Protein AF-A0AAN0IL31-F1 (afdb_monomer_lite)

Foldseek 3Di:
DDPPPPPPDVLQALVVLLVLLVVLLVCLQVVNCVVDPVVVSLVSLQSLLVCLQPPDPVSLVVNVVSVVLVSLLSSLVSDDQVNLQDPSLLSSLSSLVSLCVDPVSVVVLLPPPCNLLSLLLSLLYPDLSSVLSSLVVLLVLLADPPSLVVSVVSLVSSCVVNVHPHSCLSLLVLLVVLLVDDDPSSVSSLLSSLSSLLSNQCDDCNVPDLVSNVVSVVVSVVSVNPVSLVSQVVVVDVSSVVSSCSNVVVVVVSVVVVVVVVVVVD

Secondary structure (DSSP, 8-state):
---------GGG-HHHHHHHHHHHHHHHHTT-TTTS-HHHHHHHHHHHHHHHHHS-HHHHHHHHHTTHHHHHHHHHHH--HHHHHSHHHHHHHHHHHHHHTSHHHHHHHHHSTTHHHHHHHGGGSS-HHHHHHHHHHHHHHHHSTTHHHHHHHHHHHHHHHHT-SSTTHHHHHHHHHTTS--SHHHHHHHHHHHHHHHHHHHSTHHHH-HHHHHHHHHHHHHTTHHHHHHHHGGG--HHHHHHHHHHHHHHHHHHHHHHHHHHHH-

Organism: Amphimedon queenslandica (NCBI:txid400682)

Sequence (266 aa):
DHQSGVLADPIHQPQMYVEETLHLLDLIQNMSLVEADIEENLKVANDLKTALRTQPLSFVLQFIDMNGLEYLLDFLRSMNNDVRQSQLHYIILGSIKALMNNSDGRAHVLAHPTGITVIAQSLKTNNNKIKILTLEILGAVCLVPGGHKKVLNSMVHFQQFACERTRFQTVVMDLARSLDEDDSDSAALQVAVLSFLNALINYKAGEESLEFRLHLRYEFLMLGIQPIIARLRFLAIPQLIKHIEIFEFVRIEDEKEFTAQLNIVS

pLDDT: mean 92.04, std 11.55, range [39.69, 98.88]

Structure (mmCIF, N/CA/C/O backbone):
data_AF-A0AAN0IL31-F1
#
_entry.id   AF-A0AAN0IL31-F1
#
loop_
_atom_site.group_PDB
_atom_site.id
_atom_site.type_symbol
_atom_site.label_atom_id
_atom_site.label_alt_id
_atom_site.label_comp_id
_atom_site.label_asym_id
_atom_site.label_entity_id
_atom_site.label_seq_id
_atom_site.pdbx_PDB_ins_code
_atom_site.Cartn_x
_atom_site.Cartn_y
_atom_site.Cartn_z
_atom_site.occupancy
_atom_site.B_iso_or_equiv
_atom_site.auth_seq_id
_atom_site.auth_comp_id
_atom_site.auth_asym_id
_atom_site.auth_atom_id
_atom_site.pdbx_PDB_model_num
ATOM 1 N N . ASP A 1 1 ? 12.149 20.402 -49.913 1.00 39.69 1 ASP A N 1
ATOM 2 C CA . ASP A 1 1 ? 12.378 19.072 -49.322 1.00 39.69 1 ASP A CA 1
ATOM 3 C C . ASP A 1 1 ? 13.646 19.031 -48.497 1.00 39.69 1 ASP A C 1
ATOM 5 O O . ASP A 1 1 ? 14.719 18.862 -49.047 1.00 39.69 1 ASP A O 1
ATOM 9 N N . HIS A 1 2 ? 13.520 19.218 -47.185 1.00 39.69 2 HIS A N 1
ATOM 10 C CA . HIS A 1 2 ? 14.474 18.718 -46.191 1.00 39.69 2 HIS A CA 1
ATOM 11 C C . HIS A 1 2 ? 13.740 18.627 -44.849 1.00 39.69 2 HIS A C 1
ATOM 13 O O . HIS A 1 2 ? 13.876 19.476 -43.976 1.00 39.69 2 HIS A O 1
ATOM 19 N N . GLN A 1 3 ? 12.900 17.597 -44.713 1.00 40.03 3 GLN A N 1
ATOM 20 C CA . GLN A 1 3 ? 12.540 17.064 -43.402 1.00 40.03 3 GLN A CA 1
ATOM 21 C C . GLN A 1 3 ? 13.664 16.113 -42.988 1.00 40.03 3 GLN A C 1
ATOM 23 O O . GLN A 1 3 ? 13.638 14.920 -43.270 1.00 40.03 3 GLN A O 1
ATOM 28 N N . SER A 1 4 ? 14.696 16.662 -42.359 1.00 41.12 4 SER A N 1
ATOM 29 C CA . SER A 1 4 ? 15.582 15.889 -41.498 1.00 41.12 4 SER A CA 1
ATOM 30 C C . SER A 1 4 ? 14.762 15.466 -40.281 1.00 41.12 4 SER A C 1
ATOM 32 O O . SER A 1 4 ? 14.496 16.279 -39.396 1.00 41.12 4 SER A O 1
ATOM 34 N N . GLY A 1 5 ? 14.293 14.215 -40.289 1.00 41.47 5 GLY A N 1
ATOM 35 C CA . GLY A 1 5 ? 13.652 13.584 -39.144 1.00 41.47 5 GLY A CA 1
ATOM 36 C C . GLY A 1 5 ? 14.619 13.596 -37.970 1.00 41.47 5 GLY A C 1
ATOM 37 O O . GLY A 1 5 ? 15.611 12.871 -37.966 1.00 41.47 5 GLY A O 1
ATOM 38 N N . VAL A 1 6 ? 14.349 14.459 -36.995 1.00 45.91 6 VAL A N 1
ATOM 39 C CA . VAL A 1 6 ? 14.959 14.364 -35.673 1.00 45.91 6 VAL A CA 1
ATOM 40 C C . VAL A 1 6 ? 14.501 13.017 -35.128 1.00 45.91 6 VAL A C 1
ATOM 42 O O . VAL A 1 6 ? 13.322 12.854 -34.822 1.00 45.91 6 VAL A O 1
ATOM 45 N N . LEU A 1 7 ? 15.399 12.029 -35.098 1.00 48.81 7 LEU A N 1
ATOM 46 C CA . LEU A 1 7 ? 15.180 10.791 -34.356 1.00 48.81 7 LEU A CA 1
ATOM 47 C C . LEU A 1 7 ? 14.816 11.215 -32.933 1.00 48.81 7 LEU A C 1
ATOM 49 O O . LEU A 1 7 ? 15.644 11.800 -32.236 1.00 48.81 7 LEU A O 1
ATOM 53 N N . ALA A 1 8 ? 13.550 11.033 -32.557 1.00 58.19 8 ALA A N 1
ATOM 54 C CA . ALA A 1 8 ? 13.091 11.357 -31.219 1.00 58.19 8 ALA A CA 1
ATOM 55 C C . ALA A 1 8 ? 13.947 10.555 -30.237 1.00 58.19 8 ALA A C 1
ATOM 57 O O . ALA A 1 8 ? 14.047 9.335 -30.385 1.00 58.19 8 ALA A O 1
ATOM 58 N N . ASP A 1 9 ? 14.587 11.254 -29.297 1.00 61.53 9 ASP A N 1
ATOM 59 C CA . ASP A 1 9 ? 15.448 10.664 -28.273 1.00 61.53 9 ASP A CA 1
ATOM 60 C C . ASP A 1 9 ? 14.741 9.435 -27.666 1.00 61.53 9 ASP A C 1
ATOM 62 O O . ASP A 1 9 ? 13.586 9.581 -27.242 1.00 61.53 9 ASP A O 1
ATOM 66 N N . PRO A 1 10 ? 15.374 8.242 -27.665 1.00 60.41 10 PRO A N 1
ATOM 67 C CA . PRO A 1 10 ? 14.740 6.980 -27.281 1.00 60.41 10 PRO A CA 1
ATOM 68 C C . PRO A 1 10 ? 14.017 7.013 -25.925 1.00 60.41 10 PRO A C 1
ATOM 70 O O . PRO A 1 10 ? 13.036 6.299 -25.736 1.00 60.41 10 PRO A O 1
ATOM 73 N N . ILE A 1 11 ? 14.430 7.906 -25.018 1.00 68.38 11 ILE A N 1
ATOM 74 C CA . ILE A 1 11 ? 13.802 8.152 -23.705 1.00 68.38 11 ILE A CA 1
ATOM 75 C C . ILE A 1 11 ? 12.332 8.621 -23.822 1.00 68.38 11 ILE A C 1
ATOM 77 O O . ILE A 1 11 ? 11.547 8.505 -22.882 1.00 68.38 11 ILE A O 1
ATOM 81 N N . HIS A 1 12 ? 11.922 9.143 -24.979 1.00 76.81 12 HIS A N 1
ATOM 82 C CA . HIS A 1 12 ? 10.571 9.658 -25.226 1.00 76.81 12 HIS A CA 1
ATOM 83 C C . HIS A 1 12 ? 9.658 8.651 -25.936 1.00 76.81 12 HIS A C 1
ATOM 85 O O . HIS A 1 12 ? 8.522 8.998 -26.257 1.00 76.81 12 HIS A O 1
ATOM 91 N N . GLN A 1 13 ? 10.130 7.429 -26.206 1.00 87.56 13 GLN A N 1
ATOM 92 C CA . GLN A 1 13 ? 9.382 6.427 -26.962 1.00 87.56 13 GLN A CA 1
ATOM 93 C C . GLN A 1 13 ? 8.813 5.347 -26.024 1.00 87.56 13 GLN A C 1
ATOM 95 O O . GLN A 1 13 ? 9.576 4.536 -25.501 1.00 87.56 13 GLN A O 1
ATOM 100 N N . PRO A 1 14 ? 7.480 5.284 -25.823 1.00 90.19 14 PRO A N 1
ATOM 101 C CA . PRO A 1 14 ? 6.851 4.269 -24.973 1.00 90.19 14 PRO A CA 1
ATOM 102 C C . PRO A 1 14 ? 7.183 2.835 -25.392 1.00 90.19 14 PRO A C 1
ATOM 104 O O . PRO A 1 14 ? 7.356 1.977 -24.531 1.00 90.19 14 PRO A O 1
ATOM 107 N N . GLN A 1 15 ? 7.314 2.597 -26.703 1.00 92.19 15 GLN A N 1
ATOM 108 C CA . GLN A 1 15 ? 7.578 1.279 -27.279 1.00 92.19 15 GLN A CA 1
ATOM 109 C C . GLN A 1 15 ? 8.837 0.626 -26.695 1.00 92.19 15 GLN A C 1
ATOM 111 O O . GLN A 1 15 ? 8.781 -0.538 -26.316 1.00 92.19 15 GLN A O 1
ATOM 116 N N . MET A 1 16 ? 9.932 1.379 -26.538 1.00 90.69 16 MET A N 1
ATOM 117 C CA . MET A 1 16 ? 11.170 0.832 -25.971 1.00 90.69 16 MET A CA 1
ATOM 118 C C . MET A 1 16 ? 10.962 0.310 -24.547 1.00 90.69 16 MET A C 1
ATOM 120 O O . MET A 1 16 ? 11.445 -0.759 -24.190 1.00 90.69 16 MET A O 1
ATOM 124 N N . TYR A 1 17 ? 10.213 1.045 -23.725 1.00 92.44 17 TYR A N 1
ATOM 125 C CA . TYR A 1 17 ? 9.960 0.623 -22.351 1.00 92.44 17 TYR A CA 1
ATOM 126 C C . TYR A 1 17 ? 8.972 -0.541 -22.253 1.00 92.44 17 TYR A C 1
ATOM 128 O O . TYR A 1 17 ? 9.041 -1.322 -21.304 1.00 92.44 17 TYR A O 1
ATOM 136 N N . VAL A 1 18 ? 8.047 -0.659 -23.207 1.00 92.81 18 VAL A N 1
ATOM 137 C CA . VAL A 1 18 ? 7.147 -1.813 -23.315 1.00 92.81 18 VAL A CA 1
ATOM 138 C C . VAL A 1 18 ? 7.942 -3.066 -23.677 1.00 92.81 18 VAL A C 1
ATOM 140 O O . VAL A 1 18 ? 7.804 -4.079 -22.995 1.00 92.81 18 VAL A O 1
ATOM 143 N N . GLU A 1 19 ? 8.805 -2.979 -24.692 1.00 90.62 19 GLU A N 1
ATOM 144 C CA . GLU A 1 19 ? 9.699 -4.068 -25.105 1.00 90.62 19 GLU A CA 1
ATOM 145 C C . GLU A 1 19 ? 10.618 -4.500 -23.955 1.00 90.62 19 GLU A C 1
ATOM 147 O O . GLU A 1 19 ? 10.746 -5.694 -23.693 1.00 90.62 19 GLU A O 1
ATOM 152 N N . GLU A 1 20 ? 11.165 -3.552 -23.188 1.00 86.00 20 GLU A N 1
ATOM 153 C CA . GLU A 1 20 ? 11.978 -3.889 -22.017 1.00 86.00 20 GLU A CA 1
ATOM 154 C C . GLU A 1 20 ? 11.157 -4.533 -20.894 1.00 86.00 20 GLU A C 1
ATOM 156 O O . GLU A 1 20 ? 11.585 -5.504 -20.279 1.00 86.00 20 GLU A O 1
ATOM 161 N N . THR A 1 21 ? 9.954 -4.027 -20.607 1.00 88.88 21 THR A N 1
ATOM 162 C CA . THR A 1 21 ? 9.105 -4.629 -19.563 1.00 88.88 21 THR A CA 1
ATOM 163 C C . THR A 1 21 ? 8.760 -6.077 -19.920 1.00 88.88 21 THR A C 1
ATOM 165 O O . THR A 1 21 ? 8.733 -6.938 -19.039 1.00 88.88 21 THR A O 1
ATOM 168 N N . LEU A 1 22 ? 8.544 -6.352 -21.210 1.00 90.81 22 LEU A N 1
ATOM 169 C CA . LEU A 1 22 ? 8.342 -7.700 -21.727 1.00 90.81 22 LEU A CA 1
ATOM 170 C C . LEU A 1 22 ? 9.607 -8.559 -21.581 1.00 90.81 22 LEU A C 1
ATOM 172 O O . LEU A 1 22 ? 9.525 -9.678 -21.086 1.00 90.81 22 LEU A O 1
ATOM 176 N N . HIS A 1 23 ? 10.780 -8.022 -21.916 1.00 88.94 23 HIS A N 1
ATOM 177 C CA 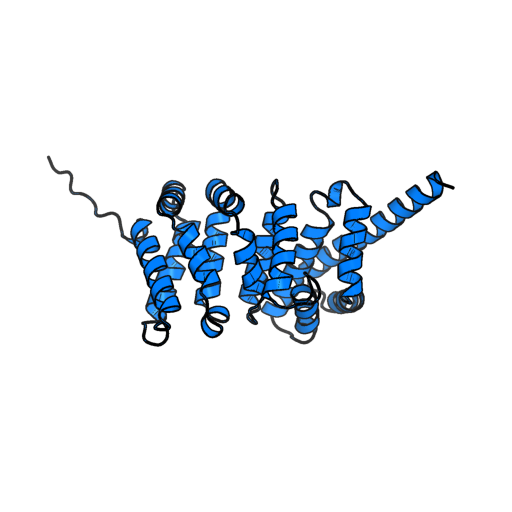. HIS A 1 23 ? 12.054 -8.711 -21.715 1.00 88.94 23 HIS A CA 1
ATOM 178 C C . HIS A 1 23 ? 12.289 -9.076 -20.237 1.00 88.94 23 HIS A C 1
ATOM 180 O O . HIS A 1 23 ? 12.595 -10.224 -19.916 1.00 88.94 23 HIS A O 1
ATOM 186 N N . LEU A 1 24 ? 12.057 -8.145 -19.307 1.00 87.25 24 LEU A N 1
ATOM 187 C CA . LEU A 1 24 ? 12.153 -8.406 -17.868 1.00 87.25 24 LEU A CA 1
ATOM 188 C C . LEU A 1 24 ? 11.169 -9.488 -17.398 1.00 87.25 24 LEU A C 1
ATOM 190 O O . LEU A 1 24 ? 11.509 -10.302 -16.533 1.00 87.25 24 LEU A O 1
ATOM 194 N N . LEU A 1 25 ? 9.954 -9.501 -17.952 1.00 88.50 25 LEU A N 1
ATOM 195 C CA . LEU A 1 25 ? 8.962 -10.540 -17.686 1.00 88.50 25 LEU A CA 1
ATOM 196 C C . LEU A 1 25 ? 9.458 -11.911 -18.166 1.00 88.50 25 LEU A C 1
ATOM 198 O O . LEU A 1 25 ? 9.403 -12.875 -17.396 1.00 88.50 25 LEU A O 1
ATOM 202 N N . ASP A 1 26 ? 10.005 -11.985 -19.379 1.00 87.62 26 ASP A N 1
ATOM 203 C CA . ASP A 1 26 ? 10.569 -13.211 -19.946 1.00 87.62 26 ASP A CA 1
ATOM 204 C C . ASP A 1 26 ? 11.737 -13.735 -19.100 1.00 87.62 26 ASP A C 1
ATOM 206 O O . ASP A 1 26 ? 11.819 -14.937 -18.829 1.00 87.62 26 ASP A O 1
ATOM 210 N N . LEU A 1 27 ? 12.618 -12.853 -18.613 1.00 85.62 27 LEU A N 1
ATOM 211 C CA . LEU A 1 27 ? 13.729 -13.241 -17.738 1.00 85.62 27 LEU A CA 1
ATOM 212 C C . LEU A 1 27 ? 13.246 -13.843 -16.409 1.00 85.62 27 LEU A C 1
ATOM 214 O O . LEU A 1 27 ? 13.843 -14.794 -15.896 1.00 85.62 27 LEU A O 1
ATOM 218 N N . ILE A 1 28 ? 12.162 -13.309 -15.836 1.00 85.94 28 ILE A N 1
ATOM 219 C CA . ILE A 1 28 ? 11.557 -13.861 -14.615 1.00 85.94 28 ILE A CA 1
ATOM 220 C C . ILE A 1 28 ? 10.959 -15.232 -14.882 1.00 85.94 28 ILE A C 1
ATOM 222 O O . ILE A 1 28 ? 11.209 -16.168 -14.122 1.00 85.94 28 ILE A O 1
ATOM 226 N N . GLN A 1 29 ? 10.158 -15.347 -15.940 1.00 84.94 29 GLN A N 1
ATOM 227 C CA . GLN A 1 29 ? 9.428 -16.573 -16.248 1.00 84.94 29 GLN A CA 1
ATOM 228 C C . GLN A 1 29 ? 10.371 -17.725 -16.608 1.00 84.94 29 GLN A C 1
ATOM 230 O O . GLN A 1 29 ? 10.105 -18.870 -16.246 1.00 84.94 29 GLN A O 1
ATOM 235 N N . ASN A 1 30 ? 11.506 -17.415 -17.236 1.00 83.69 30 ASN A N 1
ATOM 236 C CA . ASN A 1 30 ? 12.534 -18.390 -17.591 1.00 83.69 30 ASN A CA 1
ATOM 237 C C . ASN A 1 30 ? 13.601 -18.590 -16.500 1.00 83.69 30 ASN A C 1
ATOM 239 O O . ASN A 1 30 ? 14.566 -19.319 -16.723 1.00 83.69 30 ASN A O 1
ATOM 243 N N . MET A 1 31 ? 13.438 -17.978 -15.317 1.00 71.50 31 MET A N 1
ATOM 244 C CA . MET A 1 31 ? 14.380 -18.057 -14.188 1.00 71.50 31 MET A CA 1
ATOM 245 C C . MET A 1 31 ? 15.821 -17.625 -14.537 1.00 71.50 31 MET A C 1
ATOM 247 O O . MET A 1 31 ? 16.766 -18.009 -13.849 1.00 71.50 31 MET A O 1
ATOM 251 N N . SER A 1 32 ? 15.996 -16.801 -15.573 1.00 72.31 32 SER A N 1
ATOM 252 C CA . SER A 1 32 ? 17.299 -16.378 -16.108 1.00 72.31 32 SER A CA 1
ATOM 253 C C . SER A 1 32 ? 17.764 -15.010 -15.605 1.00 72.31 32 SER A C 1
ATOM 255 O O . SER A 1 32 ? 18.871 -14.583 -15.922 1.00 72.31 32 SER A O 1
ATOM 257 N N . LEU A 1 33 ? 16.978 -14.331 -14.760 1.00 66.31 33 LEU A N 1
ATOM 258 C CA . LEU A 1 33 ? 17.373 -13.051 -14.150 1.00 66.31 33 LEU A CA 1
ATOM 259 C C . LEU A 1 33 ? 18.719 -13.088 -13.404 1.00 66.31 33 LEU A C 1
ATOM 261 O O . LEU A 1 33 ? 19.326 -12.040 -13.212 1.00 66.31 33 LEU A O 1
ATOM 265 N N . VAL A 1 34 ? 19.174 -14.265 -12.963 1.00 57.78 34 VAL A N 1
ATOM 266 C CA . VAL A 1 34 ? 20.453 -14.438 -12.250 1.00 57.78 34 VAL A CA 1
ATOM 267 C C . VAL A 1 34 ? 21.662 -14.303 -13.192 1.00 57.78 34 VAL A C 1
ATOM 269 O O . VAL A 1 34 ? 22.750 -13.971 -12.732 1.00 57.78 34 VAL A O 1
ATOM 272 N N . GLU A 1 35 ? 21.478 -14.519 -14.498 1.00 55.31 35 GLU A N 1
ATOM 273 C CA . GLU A 1 35 ? 22.532 -14.428 -15.525 1.00 55.31 35 GLU A CA 1
ATOM 274 C C . GLU A 1 35 ? 22.528 -13.084 -16.280 1.00 55.31 35 GLU A C 1
ATOM 276 O O . GLU A 1 35 ? 23.450 -12.805 -17.045 1.00 55.31 35 GLU A O 1
ATOM 281 N N . ALA A 1 36 ? 21.503 -12.251 -16.073 1.00 62.59 36 ALA A N 1
ATOM 282 C CA . ALA A 1 36 ? 21.312 -10.985 -16.776 1.00 62.59 36 ALA A CA 1
ATOM 283 C C . ALA A 1 36 ? 22.088 -9.818 -16.133 1.00 62.59 36 ALA A C 1
ATOM 285 O O . ALA A 1 36 ? 22.399 -9.845 -14.941 1.00 62.59 36 ALA A O 1
ATOM 286 N N . ASP A 1 37 ? 22.347 -8.755 -16.902 1.00 74.06 37 ASP A N 1
ATOM 287 C CA . ASP A 1 37 ? 22.934 -7.510 -16.393 1.00 74.06 37 ASP A CA 1
ATOM 288 C C . ASP A 1 37 ? 21.920 -6.773 -15.491 1.00 74.06 37 ASP A C 1
ATOM 290 O O . ASP A 1 37 ? 21.081 -5.982 -15.929 1.00 74.06 37 ASP A O 1
ATOM 294 N N . ILE A 1 38 ? 21.935 -7.114 -14.197 1.00 77.19 38 ILE A N 1
ATOM 295 C CA . ILE A 1 38 ? 21.001 -6.591 -13.190 1.00 77.19 38 ILE A CA 1
ATOM 296 C C . ILE A 1 38 ? 21.068 -5.058 -13.122 1.00 77.19 38 ILE A C 1
ATOM 298 O O . ILE A 1 38 ? 20.044 -4.417 -12.882 1.00 77.19 38 ILE A O 1
ATOM 302 N N . GLU A 1 39 ? 22.243 -4.458 -13.324 1.00 83.50 39 GLU A N 1
ATOM 303 C CA . GLU A 1 39 ? 22.417 -3.007 -13.229 1.00 83.50 39 GLU A CA 1
ATOM 304 C C . GLU A 1 39 ? 21.746 -2.285 -14.402 1.00 83.50 39 GLU A C 1
ATOM 306 O O . GLU A 1 39 ? 21.013 -1.313 -14.187 1.00 83.50 39 GLU A O 1
ATOM 311 N N . GLU A 1 40 ? 21.913 -2.801 -15.622 1.00 84.88 40 GLU A N 1
ATOM 312 C CA . GLU A 1 40 ? 21.239 -2.278 -16.813 1.00 84.88 40 GLU A CA 1
ATOM 313 C C . GLU A 1 40 ? 19.712 -2.398 -16.691 1.00 84.88 40 GLU A C 1
ATOM 315 O O . GLU A 1 40 ? 18.996 -1.402 -16.825 1.00 84.88 40 GLU A O 1
ATOM 320 N N . ASN A 1 41 ? 19.217 -3.572 -16.295 1.00 85.69 41 ASN A N 1
ATOM 321 C CA . ASN A 1 41 ? 17.791 -3.827 -16.075 1.00 85.69 41 ASN A CA 1
ATOM 322 C C . ASN A 1 41 ? 17.177 -2.871 -15.033 1.00 85.69 41 ASN A C 1
ATOM 324 O O . ASN A 1 41 ? 16.084 -2.324 -15.218 1.00 85.69 41 ASN A O 1
ATOM 328 N N . LEU A 1 42 ? 17.886 -2.626 -13.925 1.00 90.06 42 LEU A N 1
ATOM 329 C CA . LEU A 1 42 ? 17.452 -1.677 -12.896 1.00 90.06 42 LEU A CA 1
ATOM 330 C C . LEU A 1 42 ? 17.438 -0.237 -13.408 1.00 90.06 42 LEU A C 1
ATOM 332 O O . LEU A 1 42 ? 16.565 0.545 -13.011 1.00 90.06 42 LEU A O 1
ATOM 336 N N . LYS A 1 43 ? 18.402 0.136 -14.250 1.00 90.31 43 LYS A N 1
ATOM 337 C CA . LYS A 1 43 ? 18.470 1.468 -14.845 1.00 90.31 43 LYS A CA 1
ATOM 338 C C . LYS A 1 43 ? 17.278 1.704 -15.768 1.00 90.31 43 LYS A C 1
ATOM 340 O O . LYS A 1 43 ? 16.537 2.658 -15.539 1.00 90.31 43 LYS A O 1
ATOM 345 N N . VAL A 1 44 ? 17.023 0.807 -16.721 1.00 87.31 44 VAL A N 1
ATOM 346 C CA . VAL A 1 44 ? 15.927 0.991 -17.686 1.00 87.31 44 VAL A CA 1
ATOM 347 C C . VAL A 1 44 ? 14.561 0.979 -16.995 1.00 87.31 44 VAL A C 1
ATOM 349 O O . VAL A 1 44 ? 13.718 1.834 -17.273 1.00 87.31 44 VAL A O 1
ATOM 352 N N . ALA A 1 45 ? 14.351 0.104 -16.005 1.00 92.12 45 ALA A N 1
ATOM 353 C CA . ALA A 1 45 ? 13.120 0.116 -15.214 1.00 92.12 45 ALA A CA 1
ATOM 354 C C . ALA A 1 45 ? 12.933 1.443 -14.442 1.00 92.12 45 ALA A C 1
ATOM 356 O O . ALA A 1 45 ? 11.815 1.953 -14.308 1.00 92.12 45 ALA A O 1
ATOM 357 N N . ASN A 1 46 ? 14.016 2.037 -13.923 1.00 94.38 46 ASN A N 1
ATOM 358 C CA . ASN A 1 46 ? 13.951 3.349 -13.270 1.00 94.38 46 ASN A CA 1
ATOM 359 C C . ASN A 1 46 ? 13.665 4.482 -14.259 1.00 94.38 46 ASN A C 1
ATOM 361 O O . ASN A 1 46 ? 12.955 5.431 -13.899 1.00 94.38 46 ASN A O 1
ATOM 365 N N . ASP A 1 47 ? 14.192 4.382 -15.475 1.00 94.19 47 ASP A N 1
ATOM 366 C CA . ASP A 1 47 ? 13.924 5.330 -16.549 1.00 94.19 47 ASP A CA 1
ATOM 367 C C . ASP A 1 47 ? 12.449 5.264 -16.958 1.00 94.19 47 ASP A C 1
ATOM 369 O O . ASP A 1 47 ? 11.815 6.315 -17.029 1.00 94.19 47 ASP A O 1
ATOM 373 N N . LEU A 1 48 ? 11.848 4.069 -17.065 1.00 95.00 48 LEU A N 1
ATOM 374 C CA . LEU A 1 48 ? 10.401 3.904 -17.274 1.00 95.00 48 LEU A CA 1
ATOM 375 C C . LEU A 1 48 ? 9.588 4.588 -16.167 1.00 95.00 48 LEU A C 1
ATOM 377 O O . LEU A 1 48 ? 8.711 5.409 -16.445 1.00 95.00 48 LEU A O 1
ATOM 381 N N . LYS A 1 49 ? 9.892 4.297 -14.896 1.00 95.50 49 LYS A N 1
ATOM 382 C CA . LYS A 1 49 ? 9.220 4.932 -13.749 1.00 95.50 49 LYS A CA 1
ATOM 383 C C . LYS A 1 49 ? 9.293 6.458 -13.827 1.00 95.50 49 LYS A C 1
ATOM 385 O O . LYS A 1 49 ? 8.337 7.156 -13.480 1.00 95.50 49 LYS A O 1
ATOM 390 N N . THR A 1 50 ? 10.444 6.985 -14.239 1.00 95.31 50 THR A N 1
ATOM 391 C CA . THR A 1 50 ? 10.654 8.424 -14.404 1.00 95.31 50 THR A CA 1
ATOM 392 C C . THR A 1 50 ? 9.846 8.956 -15.579 1.00 95.31 50 THR A C 1
ATOM 394 O O . THR A 1 50 ? 9.115 9.927 -15.396 1.00 95.31 50 THR A O 1
ATOM 397 N N . ALA A 1 51 ? 9.890 8.284 -16.730 1.00 94.50 51 ALA A N 1
ATOM 398 C CA . ALA A 1 51 ? 9.167 8.663 -17.932 1.00 94.50 51 ALA A CA 1
ATOM 399 C C . ALA A 1 51 ? 7.653 8.724 -17.688 1.00 94.50 51 ALA A C 1
ATOM 401 O O . ALA A 1 51 ? 7.044 9.755 -17.953 1.00 94.50 51 ALA A O 1
ATOM 402 N N . LEU A 1 52 ? 7.058 7.706 -17.054 1.00 95.12 52 LEU A N 1
ATOM 403 C CA . LEU A 1 52 ? 5.631 7.701 -16.687 1.00 95.12 52 LEU A CA 1
ATOM 404 C C . LEU A 1 52 ? 5.224 8.870 -15.777 1.00 95.12 52 LEU A C 1
ATOM 406 O O . LEU A 1 52 ? 4.054 9.247 -15.742 1.00 95.12 52 LEU A O 1
ATOM 410 N N . ARG A 1 53 ? 6.172 9.443 -15.028 1.00 94.12 53 ARG A N 1
ATOM 411 C CA . ARG A 1 53 ? 5.938 10.589 -14.143 1.00 94.12 53 ARG A CA 1
ATOM 412 C C . ARG A 1 53 ? 6.153 11.934 -14.836 1.00 94.12 53 ARG A C 1
ATOM 414 O O . ARG A 1 53 ? 5.503 12.902 -14.448 1.00 94.12 53 ARG A O 1
ATOM 421 N N . THR A 1 54 ? 7.106 12.033 -15.761 1.00 93.44 54 THR A N 1
ATOM 422 C CA . THR A 1 54 ? 7.585 13.325 -16.285 1.00 93.44 54 THR A CA 1
ATOM 423 C C . THR A 1 54 ? 7.234 13.584 -17.746 1.00 93.44 54 THR A C 1
ATOM 425 O O . THR A 1 54 ? 7.245 14.742 -18.156 1.00 93.44 54 THR A O 1
ATOM 428 N N . GLN A 1 55 ? 6.948 12.546 -18.532 1.00 93.19 55 GLN A N 1
ATOM 429 C CA . GLN A 1 55 ? 6.577 12.675 -19.942 1.00 93.19 55 GLN A CA 1
ATOM 430 C C . GLN A 1 55 ? 5.120 13.150 -20.099 1.00 93.19 55 GLN A C 1
ATOM 432 O O . GLN A 1 55 ? 4.317 13.012 -19.170 1.00 93.19 55 GLN A O 1
ATOM 437 N N . PRO A 1 56 ? 4.751 13.747 -21.251 1.00 92.38 56 PRO A N 1
ATOM 438 C CA . PRO A 1 56 ? 3.396 14.243 -21.478 1.00 92.38 56 PRO A CA 1
ATOM 439 C C . PRO A 1 56 ? 2.354 13.120 -21.440 1.00 92.38 56 PRO A C 1
ATOM 441 O O . PRO A 1 56 ? 2.658 11.956 -21.686 1.00 92.38 56 PRO A O 1
ATOM 444 N N . LEU A 1 57 ? 1.085 13.485 -21.226 1.00 91.00 57 LEU A N 1
ATOM 445 C CA . LEU A 1 57 ? -0.040 12.538 -21.216 1.00 91.00 57 LEU A CA 1
ATOM 446 C C . LEU A 1 57 ? -0.073 11.635 -22.464 1.00 91.00 57 LEU A C 1
ATOM 448 O O . LEU A 1 57 ? -0.414 10.464 -22.350 1.00 91.00 57 LEU A O 1
ATOM 452 N N . SER A 1 58 ? 0.328 12.139 -23.635 1.00 93.94 58 SER A N 1
ATOM 453 C CA . SER A 1 58 ? 0.405 11.339 -24.865 1.00 93.94 58 SER A CA 1
ATOM 454 C C . SER A 1 58 ? 1.334 10.129 -24.743 1.00 93.94 58 SER A C 1
ATOM 456 O O . SER A 1 58 ? 1.012 9.078 -25.284 1.00 93.94 58 SER A O 1
ATOM 458 N N . PHE A 1 59 ? 2.449 10.250 -24.014 1.00 94.94 59 PHE A N 1
ATOM 459 C CA . PHE A 1 59 ? 3.346 9.129 -23.727 1.00 94.94 59 PHE A CA 1
ATOM 460 C C . PHE A 1 59 ? 2.632 8.073 -22.881 1.00 94.94 59 PHE A C 1
ATOM 462 O O . PHE A 1 59 ? 2.682 6.887 -23.189 1.00 94.94 59 PHE A O 1
ATOM 469 N N . VAL A 1 60 ? 1.938 8.514 -21.828 1.00 94.50 60 VAL A N 1
ATOM 470 C CA . VAL A 1 60 ? 1.221 7.631 -20.900 1.00 94.50 60 VAL A CA 1
ATOM 471 C C . VAL A 1 60 ? 0.112 6.863 -21.616 1.00 94.50 60 VAL A C 1
ATOM 473 O O . VAL A 1 60 ? 0.011 5.653 -21.445 1.00 94.50 60 VAL A O 1
ATOM 476 N N . LEU A 1 61 ? -0.689 7.544 -22.440 1.00 94.50 61 LEU A N 1
ATOM 477 C CA . LEU A 1 61 ? -1.754 6.904 -23.215 1.00 94.50 61 LEU A CA 1
ATOM 478 C C . LEU A 1 61 ? -1.186 5.878 -24.199 1.00 94.50 61 LEU A C 1
ATOM 480 O O . LEU A 1 61 ? -1.640 4.744 -24.212 1.00 94.50 61 LEU A O 1
ATOM 484 N N . GLN A 1 62 ? -0.128 6.231 -24.932 1.00 95.94 62 GLN A N 1
ATOM 485 C CA . GLN A 1 62 ? 0.541 5.297 -25.838 1.00 95.94 62 GLN A CA 1
ATOM 486 C C . GLN A 1 62 ? 1.126 4.079 -25.110 1.00 95.94 62 GLN A C 1
ATOM 488 O O . GLN A 1 62 ? 1.022 2.966 -25.612 1.00 95.94 62 GLN A O 1
ATOM 493 N N . PHE A 1 63 ? 1.718 4.263 -23.925 1.00 96.44 63 PHE A N 1
ATOM 494 C CA . PHE A 1 63 ? 2.210 3.152 -23.108 1.00 96.44 63 PHE A CA 1
ATOM 495 C C . PHE A 1 63 ? 1.077 2.189 -22.719 1.00 96.44 63 PHE A C 1
ATOM 497 O O . PHE A 1 63 ? 1.246 0.974 -22.794 1.00 96.44 63 PHE A O 1
ATOM 504 N N . ILE A 1 64 ? -0.084 2.726 -22.333 1.00 95.62 64 ILE A N 1
ATOM 505 C CA . ILE A 1 64 ? -1.274 1.926 -22.017 1.00 95.62 64 ILE A CA 1
ATOM 506 C C . ILE A 1 64 ? -1.798 1.214 -23.271 1.00 95.62 64 ILE A C 1
ATOM 508 O O . ILE A 1 64 ? -2.040 0.013 -23.218 1.00 95.62 64 ILE A O 1
ATOM 512 N N . ASP A 1 65 ? -1.922 1.919 -24.399 1.00 96.12 65 ASP A N 1
ATOM 513 C CA . ASP A 1 65 ? -2.414 1.362 -25.669 1.00 96.12 65 ASP A CA 1
ATOM 514 C C . ASP A 1 65 ? -1.538 0.201 -26.181 1.00 96.12 65 ASP A C 1
ATOM 516 O O . ASP A 1 65 ? -2.011 -0.675 -26.905 1.00 96.12 65 ASP A O 1
ATOM 520 N N . MET A 1 66 ? -0.263 0.165 -25.781 1.00 96.25 66 MET A N 1
ATOM 521 C CA . MET A 1 66 ? 0.694 -0.907 -26.081 1.00 96.25 66 MET A CA 1
ATOM 522 C C . MET A 1 66 ? 0.710 -2.040 -25.033 1.00 96.25 66 MET A C 1
ATOM 524 O O . MET A 1 66 ? 1.639 -2.845 -25.018 1.00 96.25 66 MET A O 1
ATOM 528 N N . ASN A 1 67 ? -0.306 -2.130 -24.170 1.00 96.06 67 ASN A N 1
ATOM 529 C CA . ASN A 1 67 ? -0.425 -3.099 -23.069 1.00 96.06 67 ASN A CA 1
ATOM 530 C C . ASN A 1 67 ? 0.658 -2.973 -21.980 1.00 96.06 67 ASN A C 1
ATOM 532 O O . ASN A 1 67 ? 0.981 -3.933 -21.276 1.00 96.06 67 ASN A O 1
ATOM 536 N N . GLY A 1 68 ? 1.256 -1.789 -21.820 1.00 96.56 68 GLY A N 1
ATOM 537 C CA . GLY A 1 68 ? 2.325 -1.587 -20.846 1.00 96.56 68 GLY A CA 1
ATOM 538 C C . GLY A 1 68 ? 1.880 -1.836 -19.399 1.00 96.56 68 GLY A C 1
ATOM 539 O O . GLY A 1 68 ? 2.656 -2.346 -18.591 1.00 96.56 68 GLY A O 1
ATOM 540 N N . LEU A 1 69 ? 0.621 -1.532 -19.053 1.00 97.12 69 LEU A N 1
ATOM 541 C CA . LEU A 1 69 ? 0.077 -1.824 -17.722 1.00 97.12 69 LEU A CA 1
ATOM 542 C C . LEU A 1 69 ? -0.020 -3.335 -17.476 1.00 97.12 69 LEU A C 1
ATOM 544 O O . LEU A 1 69 ? 0.327 -3.806 -16.393 1.00 97.12 69 LEU A O 1
ATOM 548 N N . GLU A 1 70 ? -0.489 -4.087 -18.463 1.00 97.62 70 GLU A N 1
ATOM 549 C CA . GLU A 1 70 ? -0.647 -5.535 -18.410 1.00 97.62 70 GLU A CA 1
ATOM 550 C C . GLU A 1 70 ? 0.703 -6.195 -18.129 1.00 97.62 70 GLU A C 1
ATOM 552 O O . GLU A 1 70 ? 0.802 -6.966 -17.175 1.00 97.62 70 GLU A O 1
ATOM 557 N N . TYR A 1 71 ? 1.762 -5.794 -18.841 1.00 97.00 71 TYR A N 1
ATOM 558 C CA . TYR A 1 71 ? 3.110 -6.318 -18.611 1.00 97.00 71 TYR A CA 1
ATOM 559 C C . TYR A 1 71 ? 3.671 -5.957 -17.231 1.00 97.00 71 TYR A C 1
ATOM 561 O O . TYR A 1 71 ? 4.267 -6.812 -16.575 1.00 97.00 71 TYR A O 1
ATOM 569 N N . LEU A 1 72 ? 3.432 -4.738 -16.727 1.00 97.81 72 LEU A N 1
ATOM 570 C CA . LEU A 1 72 ? 3.814 -4.377 -15.353 1.00 97.81 72 LEU A CA 1
ATOM 571 C C . LEU A 1 72 ? 3.094 -5.257 -14.316 1.00 97.81 72 LEU A C 1
ATOM 573 O O . LEU A 1 72 ? 3.695 -5.671 -13.324 1.00 97.81 72 LEU A O 1
ATOM 577 N N . LEU A 1 73 ? 1.810 -5.558 -14.528 1.00 98.31 73 LEU A N 1
ATOM 578 C CA . LEU A 1 73 ? 1.044 -6.428 -13.634 1.00 98.31 73 LEU A CA 1
ATOM 579 C C . LEU A 1 73 ? 1.479 -7.896 -13.748 1.00 98.31 73 LEU A C 1
ATOM 581 O O . LEU A 1 73 ? 1.581 -8.575 -12.727 1.00 98.31 73 LEU A O 1
ATOM 585 N N . ASP A 1 74 ? 1.758 -8.389 -14.953 1.00 97.44 74 ASP A N 1
ATOM 586 C CA . ASP A 1 74 ? 2.252 -9.749 -15.183 1.00 97.44 74 ASP A CA 1
ATOM 587 C C . ASP A 1 74 ? 3.646 -9.962 -14.600 1.00 97.44 74 ASP A C 1
ATOM 589 O O . ASP A 1 74 ? 3.906 -11.018 -14.012 1.00 97.44 74 ASP A O 1
ATOM 593 N N . PHE A 1 75 ? 4.503 -8.939 -14.648 1.00 96.12 75 PHE A N 1
ATOM 594 C CA . PHE A 1 75 ? 5.773 -8.930 -13.930 1.00 96.12 75 PHE A CA 1
ATOM 595 C C . PHE A 1 75 ? 5.535 -9.171 -12.438 1.00 96.12 75 PHE A C 1
ATOM 597 O O . PHE A 1 75 ? 6.106 -10.100 -11.866 1.00 96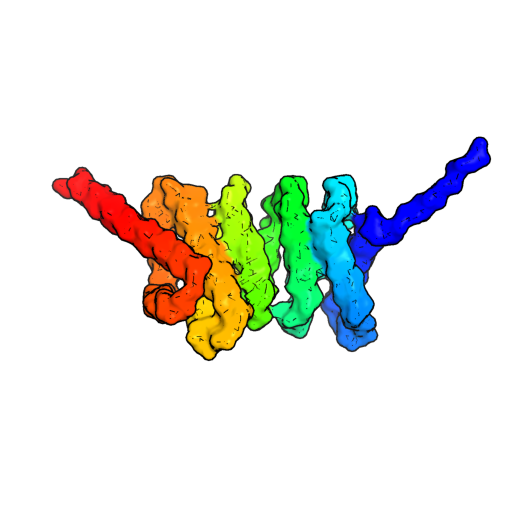.12 75 PHE A O 1
ATOM 604 N N . LEU A 1 76 ? 4.649 -8.387 -11.807 1.00 97.38 76 LEU A N 1
ATOM 605 C CA . LEU A 1 76 ? 4.366 -8.522 -10.375 1.00 97.38 76 LEU A CA 1
ATOM 606 C C . LEU A 1 76 ? 3.802 -9.907 -10.018 1.00 97.38 76 LEU A C 1
ATOM 608 O O . LEU A 1 76 ? 4.161 -10.461 -8.977 1.00 97.38 76 LEU A O 1
ATOM 612 N N . ARG A 1 77 ? 2.956 -10.489 -10.880 1.00 96.38 77 ARG A N 1
ATOM 613 C CA . ARG A 1 77 ? 2.406 -11.847 -10.696 1.00 96.38 77 ARG A CA 1
ATOM 614 C C . ARG A 1 77 ? 3.475 -12.934 -10.794 1.00 96.38 77 ARG A C 1
ATOM 616 O O . ARG A 1 77 ? 3.391 -13.926 -10.073 1.00 96.38 77 ARG A O 1
ATOM 623 N N . SER A 1 78 ? 4.452 -12.754 -11.678 1.00 94.44 78 SER A N 1
ATOM 624 C CA . SER A 1 78 ? 5.438 -13.786 -12.019 1.00 94.44 78 SER A CA 1
ATOM 625 C C . SER A 1 78 ? 6.635 -13.818 -11.062 1.00 94.44 78 SER A C 1
ATOM 627 O O . SER A 1 78 ? 7.442 -14.742 -11.125 1.00 94.44 78 SER A O 1
ATOM 629 N N . MET A 1 79 ? 6.766 -12.839 -10.156 1.00 93.31 79 MET A N 1
ATOM 630 C CA . MET A 1 79 ? 7.929 -12.730 -9.272 1.00 93.31 79 MET A CA 1
ATOM 631 C C . MET A 1 79 ? 8.130 -13.970 -8.390 1.00 93.31 79 MET A C 1
ATOM 633 O O . MET A 1 79 ? 7.290 -14.319 -7.546 1.00 93.31 79 MET A O 1
ATOM 637 N N . ASN A 1 80 ? 9.328 -14.545 -8.487 1.00 91.44 80 ASN A N 1
ATOM 638 C CA . ASN A 1 80 ? 9.843 -15.480 -7.495 1.00 91.44 80 ASN A CA 1
ATOM 639 C C . ASN A 1 80 ? 10.170 -14.759 -6.165 1.00 91.44 80 ASN A C 1
ATOM 641 O O . ASN A 1 80 ? 10.005 -13.542 -6.023 1.00 91.44 80 ASN A O 1
ATOM 645 N N . ASN A 1 81 ? 10.602 -15.516 -5.153 1.00 90.56 81 ASN A N 1
ATOM 646 C CA . ASN A 1 81 ? 10.867 -14.947 -3.831 1.00 90.56 81 ASN A CA 1
ATOM 647 C C . ASN A 1 81 ? 11.992 -13.905 -3.844 1.00 90.56 81 ASN A C 1
ATOM 649 O O . ASN A 1 81 ? 11.838 -12.891 -3.166 1.00 90.56 81 ASN A O 1
ATOM 653 N N . ASP A 1 82 ? 13.055 -14.110 -4.621 1.00 90.00 82 ASP A N 1
ATOM 654 C CA . ASP A 1 82 ? 14.206 -13.202 -4.669 1.00 90.00 82 ASP A CA 1
ATOM 655 C C . ASP A 1 82 ? 13.819 -11.864 -5.302 1.00 90.00 82 ASP A C 1
ATOM 657 O O . ASP A 1 82 ? 14.011 -10.801 -4.705 1.00 90.00 82 ASP A O 1
ATOM 661 N N . VAL A 1 83 ? 13.149 -11.905 -6.459 1.00 92.06 83 VAL A N 1
ATOM 662 C CA . VAL A 1 83 ? 12.652 -10.701 -7.140 1.00 92.06 83 VAL A CA 1
ATOM 663 C C . VAL A 1 83 ? 11.661 -9.951 -6.254 1.00 92.06 83 VAL A C 1
ATOM 665 O O . VAL A 1 83 ? 11.715 -8.724 -6.173 1.00 92.06 83 VAL A O 1
ATOM 668 N N . ARG A 1 84 ? 10.810 -10.658 -5.502 1.00 94.94 84 ARG A N 1
ATOM 669 C CA . ARG A 1 84 ? 9.850 -10.035 -4.575 1.00 94.94 84 ARG A CA 1
ATOM 670 C C . ARG A 1 84 ? 10.522 -9.214 -3.467 1.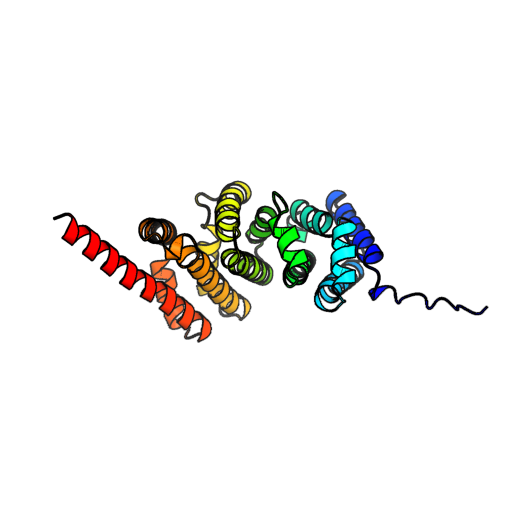00 94.94 84 ARG A C 1
ATOM 672 O O . ARG A 1 84 ? 9.892 -8.288 -2.946 1.00 94.94 84 ARG A O 1
ATOM 679 N N . GLN A 1 85 ? 11.764 -9.530 -3.099 1.00 94.75 85 GLN A N 1
ATOM 680 C CA . GLN A 1 85 ? 12.548 -8.737 -2.141 1.00 94.75 85 GLN A CA 1
ATOM 681 C C . GLN A 1 85 ? 13.419 -7.666 -2.813 1.00 94.75 85 GLN A C 1
ATOM 683 O O . GLN A 1 85 ? 13.994 -6.820 -2.126 1.00 94.75 85 GLN A O 1
ATOM 688 N N . SER A 1 86 ? 13.530 -7.700 -4.141 1.00 93.94 86 SER A N 1
ATOM 689 C CA . SER A 1 86 ? 14.506 -6.923 -4.896 1.00 93.94 86 SER A CA 1
ATOM 690 C C . SER A 1 86 ? 14.080 -5.476 -5.145 1.00 93.94 86 SER A C 1
ATOM 692 O O . SER A 1 86 ? 12.903 -5.108 -5.088 1.00 93.94 86 SER A O 1
ATOM 694 N N . GLN A 1 87 ? 15.061 -4.660 -5.526 1.00 94.81 87 GLN A N 1
ATOM 695 C CA . GLN A 1 87 ? 14.834 -3.287 -5.962 1.00 94.81 87 GLN A CA 1
ATOM 696 C C . GLN A 1 87 ? 13.970 -3.208 -7.231 1.00 94.81 87 GLN A C 1
ATOM 698 O O . GLN A 1 87 ? 13.233 -2.238 -7.407 1.00 94.81 87 GLN A O 1
ATOM 703 N N . LEU A 1 88 ? 14.001 -4.231 -8.089 1.00 94.31 88 LEU A N 1
ATOM 704 C CA . LEU A 1 88 ? 13.208 -4.252 -9.314 1.00 94.31 88 LEU A CA 1
ATOM 705 C C . LEU A 1 88 ? 11.704 -4.274 -9.004 1.00 94.31 88 LEU A C 1
ATOM 707 O O . LEU A 1 88 ? 10.953 -3.496 -9.586 1.00 94.31 88 LEU A O 1
ATOM 711 N N . HIS A 1 89 ? 11.272 -5.045 -7.999 1.00 96.94 89 HIS A N 1
ATOM 712 C CA . HIS A 1 89 ? 9.885 -5.021 -7.520 1.00 96.94 89 HIS A CA 1
ATOM 713 C C . HIS A 1 89 ? 9.463 -3.612 -7.072 1.00 96.94 89 HIS A C 1
ATOM 715 O O . HIS A 1 89 ? 8.408 -3.124 -7.480 1.00 96.94 89 HIS A O 1
ATOM 721 N N . TYR A 1 90 ? 10.304 -2.920 -6.295 1.00 98.19 90 TYR A N 1
ATOM 722 C CA . TYR A 1 90 ? 10.034 -1.540 -5.877 1.00 98.19 90 TYR A CA 1
ATOM 723 C C . TYR A 1 90 ? 9.861 -0.594 -7.075 1.00 98.19 90 TYR A C 1
ATOM 725 O O . TYR A 1 90 ? 8.962 0.247 -7.084 1.00 98.19 90 TYR A O 1
ATOM 733 N N . ILE A 1 91 ? 10.702 -0.736 -8.101 1.00 97.75 91 ILE A N 1
ATOM 734 C CA . ILE A 1 91 ? 10.670 0.116 -9.293 1.00 97.75 91 ILE A CA 1
ATOM 735 C C . ILE A 1 91 ? 9.430 -0.156 -10.148 1.00 97.75 91 ILE A C 1
ATOM 737 O O . ILE A 1 91 ? 8.773 0.798 -10.567 1.00 97.75 91 ILE A O 1
ATOM 741 N N . ILE A 1 92 ? 9.077 -1.422 -10.373 1.00 97.88 92 ILE A N 1
ATOM 742 C CA . ILE A 1 92 ? 7.890 -1.806 -11.151 1.00 97.88 92 ILE A CA 1
ATOM 743 C C . ILE A 1 92 ? 6.616 -1.332 -10.449 1.00 97.88 92 ILE A C 1
ATOM 745 O O . ILE A 1 92 ? 5.781 -0.661 -11.059 1.00 97.88 92 ILE A O 1
ATOM 749 N N . LEU A 1 93 ? 6.503 -1.555 -9.137 1.00 98.44 93 LEU A N 1
ATOM 750 C CA . LEU A 1 93 ? 5.386 -1.027 -8.355 1.00 98.44 93 LEU A CA 1
ATOM 751 C C . LEU A 1 93 ? 5.356 0.514 -8.376 1.00 98.44 93 LEU A C 1
ATOM 753 O O . LEU A 1 93 ? 4.294 1.130 -8.485 1.00 98.44 93 LEU A O 1
ATOM 757 N N . GLY A 1 94 ? 6.528 1.152 -8.331 1.00 98.56 94 GLY A N 1
ATOM 758 C CA . GLY A 1 94 ? 6.673 2.603 -8.450 1.00 98.56 94 GLY A CA 1
ATOM 759 C C . GLY A 1 94 ? 6.256 3.141 -9.818 1.00 98.56 94 GLY A C 1
ATOM 760 O O . GLY A 1 94 ? 5.718 4.244 -9.892 1.00 98.56 94 GLY A O 1
ATOM 761 N N . SER A 1 95 ? 6.455 2.362 -10.881 1.00 98.31 95 SER A N 1
ATOM 762 C CA . SER A 1 95 ? 6.018 2.682 -12.244 1.00 98.31 95 SER A CA 1
ATOM 763 C C . SER A 1 95 ? 4.494 2.679 -12.334 1.00 98.31 95 SER A C 1
ATOM 765 O O . SER A 1 95 ? 3.909 3.629 -12.849 1.00 98.31 95 SER A O 1
ATOM 767 N N . ILE A 1 96 ? 3.834 1.695 -11.713 1.00 98.44 96 ILE A N 1
ATOM 768 C CA . ILE A 1 96 ? 2.369 1.678 -11.587 1.00 98.44 96 ILE A CA 1
ATOM 769 C C . ILE A 1 96 ? 1.880 2.883 -10.769 1.00 98.44 96 ILE A C 1
ATOM 771 O O . ILE A 1 96 ? 0.930 3.552 -11.173 1.00 98.44 96 ILE A O 1
ATOM 775 N N . LYS A 1 97 ? 2.542 3.235 -9.657 1.00 98.25 97 LYS A N 1
ATOM 776 C CA . LYS A 1 97 ? 2.191 4.452 -8.902 1.00 98.25 97 LYS A CA 1
ATOM 777 C C . LYS A 1 97 ? 2.322 5.715 -9.758 1.00 98.25 97 LYS A C 1
ATOM 779 O O . LYS A 1 97 ? 1.439 6.567 -9.715 1.00 98.25 97 LYS A O 1
ATOM 784 N N . ALA A 1 98 ? 3.403 5.841 -10.529 1.00 97.56 98 ALA A N 1
ATOM 785 C CA . ALA A 1 98 ? 3.604 6.963 -11.442 1.00 97.56 98 ALA A CA 1
ATOM 786 C C . ALA A 1 98 ? 2.483 7.039 -12.489 1.00 97.56 98 ALA A C 1
ATOM 788 O O . ALA A 1 98 ? 1.896 8.106 -12.664 1.00 97.56 98 ALA A O 1
ATOM 789 N N . LEU A 1 99 ? 2.116 5.900 -13.085 1.00 96.62 99 LEU A N 1
ATOM 790 C CA . LEU A 1 99 ? 0.993 5.780 -14.015 1.00 96.62 99 LEU A CA 1
ATOM 791 C C . LEU A 1 99 ? -0.329 6.267 -13.387 1.00 96.62 99 LEU A C 1
ATOM 793 O O . LEU A 1 99 ? -1.082 7.017 -14.005 1.00 96.62 99 LEU A O 1
ATOM 797 N N . MET A 1 100 ? -0.599 5.902 -12.130 1.00 96.75 100 MET A N 1
ATOM 798 C CA . MET A 1 100 ? -1.823 6.281 -11.407 1.00 96.75 100 MET A CA 1
ATOM 799 C C . MET A 1 100 ? -1.894 7.757 -10.983 1.00 96.75 100 MET A C 1
ATOM 801 O O . MET A 1 100 ? -2.972 8.241 -10.616 1.00 96.75 100 MET A O 1
ATOM 805 N N . ASN A 1 101 ? -0.784 8.497 -11.042 1.00 92.62 101 ASN A N 1
ATOM 806 C CA . ASN A 1 101 ? -0.812 9.945 -10.816 1.00 92.62 101 ASN A CA 1
ATOM 807 C C . ASN A 1 101 ? -1.524 10.689 -11.959 1.00 92.62 101 ASN A C 1
ATOM 809 O O . ASN A 1 101 ? -1.946 11.831 -11.783 1.00 92.62 101 ASN A O 1
ATOM 813 N N . ASN A 1 102 ? -1.719 10.032 -13.104 1.00 90.44 102 ASN A N 1
ATOM 814 C CA . ASN A 1 102 ? -2.546 10.513 -14.198 1.00 90.44 102 ASN A CA 1
ATOM 815 C C . ASN A 1 102 ? -4.009 10.032 -14.059 1.00 90.44 102 ASN A C 1
ATOM 817 O O . ASN A 1 102 ? -4.260 8.930 -13.570 1.00 90.44 102 ASN A O 1
ATOM 821 N N . SER A 1 103 ? -4.994 10.844 -14.465 1.00 92.12 103 SER A N 1
ATOM 822 C CA . SER A 1 103 ? -6.419 10.469 -14.420 1.00 92.12 103 SER A CA 1
ATOM 823 C C . SER A 1 103 ? -6.739 9.222 -15.234 1.00 92.12 103 SER A C 1
ATOM 825 O O . SER A 1 103 ? -7.427 8.336 -14.728 1.00 92.12 103 SER A O 1
ATOM 827 N N . ASP A 1 104 ? -6.218 9.147 -16.452 1.00 93.38 104 ASP A N 1
ATOM 828 C CA . ASP A 1 104 ? -6.469 8.076 -17.408 1.00 93.38 104 ASP A CA 1
ATOM 829 C C . ASP A 1 104 ? -5.710 6.816 -16.995 1.00 93.38 104 ASP A C 1
ATOM 831 O O . ASP A 1 104 ? -6.306 5.747 -16.882 1.00 93.38 104 ASP A O 1
ATOM 835 N N . GLY A 1 105 ? -4.435 6.954 -16.613 1.00 95.25 105 GLY A N 1
ATOM 836 C CA . GLY A 1 105 ? -3.659 5.846 -16.045 1.00 95.25 105 GLY A CA 1
ATOM 837 C C . GLY A 1 105 ? -4.321 5.242 -14.802 1.00 95.25 105 GLY A C 1
ATOM 838 O O . GLY A 1 105 ? -4.467 4.024 -14.689 1.00 95.25 105 GLY A O 1
ATOM 839 N N . ARG A 1 106 ? -4.832 6.081 -13.892 1.00 96.31 106 ARG A N 1
ATOM 840 C CA . ARG A 1 106 ? -5.613 5.620 -12.735 1.00 96.31 106 ARG A CA 1
ATOM 841 C C . ARG A 1 106 ? -6.911 4.930 -13.144 1.00 96.31 106 ARG A C 1
ATOM 843 O O . ARG A 1 106 ? -7.251 3.909 -12.549 1.00 96.31 106 ARG A O 1
ATOM 850 N N . ALA A 1 107 ? -7.640 5.476 -14.117 1.00 96.12 107 ALA A N 1
ATOM 851 C CA . ALA A 1 107 ? -8.870 4.871 -14.617 1.00 96.12 107 ALA A CA 1
ATOM 852 C C . ALA A 1 107 ? -8.604 3.477 -15.207 1.00 96.12 107 ALA A C 1
ATOM 854 O O . ALA A 1 107 ? -9.321 2.540 -14.862 1.00 96.12 107 ALA A O 1
ATOM 855 N N . HIS A 1 108 ? -7.531 3.311 -15.986 1.00 96.44 108 HIS A N 1
ATOM 856 C CA . HIS A 1 108 ? -7.114 2.018 -16.532 1.00 96.44 108 HIS A CA 1
ATOM 857 C C . HIS A 1 108 ? -6.747 1.005 -15.439 1.00 96.44 108 HIS A C 1
ATOM 859 O O . HIS A 1 108 ? -7.255 -0.116 -15.455 1.00 96.44 108 HIS A O 1
ATOM 865 N N . VAL A 1 109 ? -5.963 1.397 -14.426 1.00 97.75 109 VAL A N 1
ATOM 866 C CA . VAL A 1 109 ? -5.632 0.503 -13.296 1.00 97.75 109 VAL A CA 1
ATOM 867 C C . VAL A 1 109 ? -6.883 0.083 -12.515 1.00 97.75 109 VAL A C 1
ATOM 869 O O . VAL A 1 109 ? -7.011 -1.078 -12.121 1.00 97.75 109 VAL A O 1
ATOM 872 N N . LEU A 1 110 ? -7.829 1.002 -12.297 1.00 97.44 110 LEU A N 1
ATOM 873 C CA . LEU A 1 110 ? -9.092 0.695 -11.620 1.00 97.44 110 LEU A CA 1
ATOM 874 C C . LEU A 1 110 ? -10.013 -0.183 -12.471 1.00 97.44 110 LEU A C 1
ATOM 876 O O . LEU A 1 110 ? -10.731 -1.016 -11.912 1.00 97.44 110 LEU A O 1
ATOM 880 N N . ALA A 1 111 ? -10.013 -0.000 -13.790 1.00 97.06 111 ALA A N 1
ATOM 881 C CA . ALA A 1 111 ? -10.783 -0.808 -14.726 1.00 97.06 111 ALA A CA 1
ATOM 882 C C . ALA A 1 111 ? -10.213 -2.227 -14.863 1.00 97.06 111 ALA A C 1
ATOM 884 O O . ALA A 1 111 ? -10.988 -3.169 -15.032 1.00 97.06 111 ALA A O 1
ATOM 885 N N . HIS A 1 112 ? -8.893 -2.401 -14.711 1.00 97.88 112 HIS A N 1
ATOM 886 C CA . HIS A 1 112 ? -8.250 -3.707 -14.814 1.00 97.88 112 HIS A CA 1
ATOM 887 C C . HIS A 1 112 ? -8.832 -4.700 -13.777 1.00 97.88 112 HIS A C 1
ATOM 889 O O . HIS A 1 112 ? -8.818 -4.409 -12.572 1.00 97.88 112 HIS A O 1
ATOM 895 N N . PRO A 1 113 ? -9.306 -5.898 -14.187 1.00 95.69 113 PRO A N 1
ATOM 896 C CA . PRO A 1 113 ? -10.056 -6.813 -13.317 1.00 95.69 113 PRO A CA 1
ATOM 897 C C . PRO A 1 113 ? -9.331 -7.198 -12.024 1.00 95.69 113 PRO A C 1
ATOM 899 O O . PRO A 1 113 ? -9.941 -7.245 -10.959 1.00 95.69 113 PRO A O 1
ATOM 902 N N . THR A 1 114 ? -8.021 -7.434 -12.113 1.00 96.94 114 THR A N 1
ATOM 903 C CA . THR A 1 114 ? -7.180 -7.872 -10.988 1.00 96.94 114 THR A CA 1
ATOM 904 C C . THR A 1 114 ? -6.090 -6.863 -10.621 1.00 96.94 114 THR A C 1
ATOM 906 O O . THR A 1 114 ? -5.203 -7.198 -9.845 1.00 96.94 114 THR A O 1
ATOM 909 N N . GLY A 1 115 ? -6.130 -5.631 -11.151 1.00 98.12 115 GLY A N 1
ATOM 910 C CA . GLY A 1 115 ? -5.015 -4.677 -11.022 1.00 98.12 115 GLY A CA 1
ATOM 911 C C . GLY A 1 115 ? -4.697 -4.344 -9.562 1.00 98.12 115 GLY A C 1
ATOM 912 O O . GLY A 1 115 ? -3.595 -4.593 -9.081 1.00 98.12 115 GLY A O 1
ATOM 913 N N . ILE A 1 116 ? -5.711 -3.894 -8.816 1.00 98.69 116 ILE A N 1
ATOM 914 C CA . ILE A 1 116 ? -5.588 -3.604 -7.375 1.00 98.69 116 ILE A CA 1
ATOM 915 C C . ILE A 1 116 ? -5.239 -4.861 -6.564 1.00 98.69 116 ILE A C 1
ATOM 917 O O . ILE A 1 116 ? -4.497 -4.783 -5.588 1.00 98.69 116 ILE A O 1
ATOM 921 N N . THR A 1 117 ? -5.727 -6.031 -6.983 1.00 98.69 117 THR A N 1
ATOM 922 C CA . THR A 1 117 ? -5.441 -7.303 -6.309 1.00 98.69 117 THR A CA 1
ATOM 923 C C . THR A 1 117 ? -3.977 -7.701 -6.436 1.00 98.69 117 THR A C 1
ATOM 925 O O . THR A 1 117 ? -3.370 -8.065 -5.435 1.00 98.69 117 THR A O 1
ATOM 928 N N . VAL A 1 118 ? -3.388 -7.579 -7.626 1.00 98.69 118 VAL A N 1
ATOM 929 C CA . VAL A 1 118 ? -1.957 -7.836 -7.849 1.00 98.69 118 VAL A CA 1
ATOM 930 C C . VAL A 1 118 ? -1.095 -6.843 -7.079 1.00 98.69 118 VAL A C 1
ATOM 932 O O . VAL A 1 118 ? -0.138 -7.248 -6.431 1.00 98.69 118 VAL A O 1
ATOM 935 N N . ILE A 1 119 ? -1.471 -5.561 -7.070 1.00 98.88 119 ILE A N 1
ATOM 936 C CA . ILE A 1 119 ? -0.781 -4.542 -6.268 1.00 98.88 119 ILE A CA 1
ATOM 937 C C . ILE A 1 119 ? -0.799 -4.921 -4.780 1.00 98.88 119 ILE A C 1
ATOM 939 O O . ILE A 1 119 ? 0.229 -4.853 -4.117 1.00 98.88 119 ILE A O 1
ATOM 943 N N . ALA A 1 120 ? -1.935 -5.377 -4.244 1.00 98.81 120 ALA A N 1
ATOM 944 C CA . ALA A 1 120 ? -2.024 -5.790 -2.842 1.00 98.81 120 ALA A CA 1
ATOM 945 C C . ALA A 1 120 ? -1.115 -6.989 -2.503 1.00 98.81 120 ALA A C 1
ATOM 947 O O . ALA A 1 120 ? -0.602 -7.069 -1.388 1.00 98.81 120 ALA A O 1
ATOM 948 N N . GLN A 1 121 ? -0.850 -7.893 -3.455 1.00 98.69 121 GLN A N 1
ATOM 949 C CA . GLN A 1 121 ? 0.061 -9.033 -3.262 1.00 98.69 121 GLN A CA 1
ATOM 950 C C . GLN A 1 121 ? 1.504 -8.612 -2.962 1.00 98.69 121 GLN A C 1
ATOM 952 O O . GLN A 1 121 ? 2.226 -9.357 -2.289 1.00 98.69 121 GLN A O 1
ATOM 957 N N . SER A 1 122 ? 1.905 -7.397 -3.348 1.00 98.75 122 SER A N 1
ATOM 958 C CA . SER A 1 122 ? 3.207 -6.820 -3.001 1.00 98.75 122 SER A CA 1
ATOM 959 C C . SER A 1 122 ? 3.439 -6.689 -1.490 1.00 98.75 122 SER A C 1
ATOM 961 O O . SER A 1 122 ? 4.594 -6.699 -1.064 1.00 98.75 122 SER A O 1
ATOM 963 N N . LEU A 1 123 ? 2.386 -6.690 -0.656 1.00 98.75 123 LEU A N 1
ATOM 964 C CA . LEU A 1 123 ? 2.499 -6.720 0.812 1.00 98.75 123 LEU A CA 1
ATOM 965 C C . LEU A 1 123 ? 3.185 -7.991 1.353 1.00 98.75 123 LEU A C 1
ATOM 967 O O . LEU A 1 123 ? 3.678 -7.982 2.477 1.00 98.75 123 LEU A O 1
ATOM 971 N N . LYS A 1 124 ? 3.268 -9.077 0.567 1.00 97.81 124 LYS A N 1
ATOM 972 C CA . LYS A 1 124 ? 3.914 -10.352 0.956 1.00 97.81 124 LYS A CA 1
ATOM 973 C C . LYS A 1 124 ? 5.452 -10.267 1.032 1.00 97.81 124 LYS A C 1
ATOM 975 O O . LYS A 1 124 ? 6.103 -11.233 1.421 1.00 97.81 124 LYS A O 1
ATOM 980 N N . THR A 1 125 ? 6.050 -9.156 0.610 1.00 98.00 125 THR A N 1
ATOM 981 C CA . THR A 1 125 ? 7.493 -8.889 0.742 1.00 98.00 125 THR A CA 1
ATOM 982 C C . THR A 1 125 ? 7.914 -8.701 2.211 1.00 98.00 125 THR A C 1
ATOM 984 O O . THR A 1 125 ? 7.073 -8.464 3.070 1.00 98.00 125 THR A O 1
ATOM 987 N N . ASN A 1 126 ? 9.211 -8.767 2.512 1.00 96.06 126 ASN A N 1
ATOM 988 C CA . ASN A 1 126 ? 9.790 -8.334 3.791 1.00 96.06 126 ASN A CA 1
ATOM 989 C C . ASN A 1 126 ? 10.394 -6.922 3.702 1.00 96.06 126 ASN A C 1
ATOM 991 O O . ASN A 1 126 ? 10.774 -6.353 4.716 1.00 96.06 126 ASN A O 1
ATOM 995 N N . ASN A 1 127 ? 10.472 -6.342 2.503 1.00 97.00 127 ASN A N 1
ATOM 996 C CA . ASN A 1 127 ? 11.036 -5.017 2.286 1.00 97.00 127 ASN A CA 1
ATOM 997 C C . ASN A 1 127 ? 10.030 -3.908 2.659 1.00 97.00 127 ASN A C 1
ATOM 999 O O . ASN A 1 127 ? 9.028 -3.702 1.964 1.00 97.00 127 ASN A O 1
ATOM 1003 N N . ASN A 1 128 ? 10.322 -3.157 3.727 1.00 97.69 128 ASN A N 1
ATOM 1004 C CA . ASN A 1 128 ? 9.449 -2.095 4.239 1.00 97.69 128 ASN A CA 1
ATOM 1005 C C . ASN A 1 128 ? 9.151 -1.007 3.192 1.00 97.69 128 ASN A C 1
ATOM 1007 O O . ASN A 1 128 ? 8.014 -0.548 3.110 1.00 97.69 128 ASN A O 1
ATOM 1011 N N . LYS A 1 129 ? 10.098 -0.660 2.309 1.00 98.12 129 LYS A N 1
ATOM 1012 C CA . LYS A 1 129 ? 9.884 0.358 1.259 1.00 98.12 129 LYS A CA 1
ATOM 1013 C C . LYS A 1 129 ? 8.814 -0.054 0.254 1.00 98.12 129 LYS A C 1
ATOM 1015 O O . LYS A 1 129 ? 8.023 0.779 -0.185 1.00 98.12 129 LYS A O 1
ATOM 1020 N N . ILE A 1 130 ? 8.764 -1.338 -0.096 1.00 98.75 130 ILE A N 1
ATOM 1021 C CA . ILE A 1 130 ? 7.733 -1.881 -0.988 1.00 98.75 130 ILE A CA 1
ATOM 1022 C C . ILE A 1 130 ? 6.380 -1.926 -0.269 1.00 98.75 130 ILE A C 1
ATOM 1024 O O . ILE A 1 130 ? 5.365 -1.561 -0.865 1.00 98.75 130 ILE A O 1
ATOM 1028 N N . LYS A 1 131 ? 6.349 -2.310 1.014 1.00 98.75 131 LYS A N 1
ATOM 1029 C CA . LYS A 1 131 ? 5.114 -2.289 1.818 1.00 98.75 131 LYS A CA 1
ATOM 1030 C C . LYS A 1 131 ? 4.534 -0.884 1.923 1.00 98.75 131 LYS A C 1
ATOM 1032 O O . LYS A 1 131 ? 3.355 -0.705 1.639 1.00 98.75 131 LYS A O 1
ATOM 1037 N N . ILE A 1 132 ? 5.366 0.106 2.250 1.00 98.81 132 ILE A N 1
ATOM 1038 C CA . ILE A 1 132 ? 4.988 1.525 2.294 1.00 98.81 132 ILE A CA 1
ATOM 1039 C C . ILE A 1 132 ? 4.379 1.940 0.958 1.00 98.81 132 ILE A C 1
ATOM 1041 O O . ILE A 1 132 ? 3.247 2.413 0.921 1.00 98.81 132 ILE A O 1
ATOM 1045 N N . LEU A 1 133 ? 5.088 1.688 -0.144 1.00 98.81 133 LEU A N 1
ATOM 1046 C CA . LEU A 1 133 ? 4.627 2.049 -1.480 1.00 98.81 133 LEU A CA 1
ATOM 1047 C C . LEU A 1 133 ? 3.282 1.392 -1.827 1.00 98.81 133 LEU A C 1
ATOM 1049 O O . LEU A 1 133 ? 2.399 2.041 -2.386 1.00 98.81 133 LEU A O 1
ATOM 1053 N N . THR A 1 134 ? 3.108 0.124 -1.453 1.00 98.88 134 THR A N 1
ATOM 1054 C CA . THR A 1 134 ? 1.855 -0.614 -1.650 1.00 98.88 134 THR A CA 1
ATOM 1055 C C . THR A 1 134 ? 0.714 0.017 -0.850 1.00 98.88 134 THR A C 1
ATOM 1057 O O . THR A 1 134 ? -0.352 0.284 -1.402 1.00 98.88 134 THR A O 1
ATOM 1060 N N . LEU A 1 135 ? 0.937 0.306 0.435 1.00 98.88 135 LEU A N 1
ATOM 1061 C CA . LEU A 1 135 ? -0.055 0.914 1.326 1.00 98.88 135 LEU A CA 1
ATOM 1062 C C . LEU A 1 135 ? -0.440 2.330 0.885 1.00 98.88 135 LEU A C 1
ATOM 1064 O O . LEU A 1 135 ? -1.612 2.688 0.957 1.00 98.88 135 LEU A O 1
ATOM 1068 N N . GLU A 1 136 ? 0.507 3.118 0.375 1.00 98.62 136 GLU A N 1
ATOM 1069 C CA . GLU A 1 136 ? 0.230 4.438 -0.199 1.00 98.62 136 GLU A CA 1
ATOM 1070 C C . GLU A 1 136 ? -0.677 4.347 -1.432 1.00 98.62 136 GLU A C 1
ATOM 1072 O O . GLU A 1 136 ? -1.625 5.125 -1.554 1.00 98.62 136 GLU A O 1
ATOM 1077 N N . ILE A 1 137 ? -0.421 3.387 -2.333 1.00 98.75 137 ILE A N 1
ATOM 1078 C CA . ILE A 1 137 ? -1.275 3.155 -3.507 1.00 98.75 137 ILE A CA 1
ATOM 1079 C C . ILE A 1 137 ? -2.675 2.727 -3.056 1.00 98.75 137 ILE A C 1
ATOM 1081 O O . ILE A 1 137 ? -3.663 3.336 -3.463 1.00 98.75 137 ILE A O 1
ATOM 1085 N N . LEU A 1 138 ? -2.777 1.707 -2.198 1.00 98.81 138 LEU A N 1
ATOM 1086 C CA . LEU A 1 138 ? -4.067 1.189 -1.734 1.00 98.81 138 LEU A CA 1
ATOM 1087 C C . LEU A 1 138 ? -4.859 2.247 -0.949 1.00 98.81 138 LEU A C 1
ATOM 1089 O O . LEU A 1 138 ? -6.060 2.398 -1.166 1.00 98.81 138 LEU A O 1
ATOM 1093 N N . GLY A 1 139 ? -4.189 3.025 -0.096 1.00 98.31 139 GLY A N 1
ATOM 1094 C CA . GLY A 1 139 ? -4.789 4.134 0.643 1.00 98.31 139 GLY A CA 1
ATOM 1095 C C . GLY A 1 139 ? -5.338 5.217 -0.282 1.00 98.31 139 GLY A C 1
ATOM 1096 O O . GLY A 1 139 ? -6.482 5.635 -0.117 1.00 98.31 139 GLY A O 1
ATOM 1097 N N . ALA A 1 140 ? -4.585 5.615 -1.312 1.00 97.62 140 ALA A N 1
ATOM 1098 C CA . ALA A 1 140 ? -5.066 6.568 -2.313 1.00 97.62 140 ALA A CA 1
ATOM 1099 C C . ALA A 1 140 ? -6.259 6.019 -3.117 1.00 97.62 140 ALA A C 1
ATOM 1101 O O . ALA A 1 140 ? -7.205 6.752 -3.412 1.00 97.62 140 ALA A O 1
ATOM 1102 N N . VAL A 1 141 ? -6.261 4.720 -3.432 1.00 98.06 141 VAL A N 1
ATOM 1103 C CA . VAL A 1 141 ? -7.380 4.058 -4.121 1.00 98.06 141 VAL A CA 1
ATOM 1104 C C . VAL A 1 141 ? -8.650 4.045 -3.264 1.00 98.06 141 VAL A C 1
ATOM 1106 O O . VAL A 1 141 ? -9.744 4.160 -3.813 1.00 98.06 141 VAL A O 1
ATOM 1109 N N . CYS A 1 142 ? -8.564 3.983 -1.935 1.00 97.56 142 CYS A N 1
ATOM 1110 C CA . CYS A 1 142 ? -9.755 4.096 -1.083 1.00 97.56 142 CYS A CA 1
ATOM 1111 C C . CYS A 1 142 ? -10.519 5.420 -1.284 1.00 97.56 142 CYS A C 1
ATOM 1113 O O . CYS A 1 142 ? -11.738 5.458 -1.120 1.00 97.56 142 CYS A O 1
ATOM 1115 N N . LEU A 1 143 ? -9.833 6.492 -1.687 1.00 95.12 143 LEU A N 1
ATOM 1116 C CA . LEU A 1 143 ? -10.412 7.835 -1.793 1.00 95.12 143 LEU A CA 1
ATOM 1117 C C . LEU A 1 143 ? -11.208 8.052 -3.091 1.00 95.12 143 LEU A C 1
ATOM 1119 O O . LEU A 1 143 ? -12.097 8.907 -3.153 1.00 95.12 143 LEU A O 1
ATOM 1123 N N . VAL A 1 144 ? -10.929 7.273 -4.138 1.00 94.25 144 VAL A N 1
ATOM 1124 C CA . VAL A 1 144 ? -11.529 7.472 -5.466 1.00 94.25 144 VAL A CA 1
ATOM 1125 C C . VAL A 1 144 ? 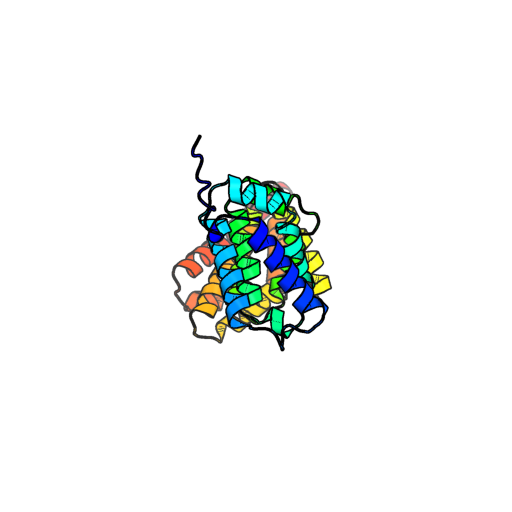-12.834 6.678 -5.647 1.00 94.25 144 VAL A C 1
ATOM 1127 O O . VAL A 1 144 ? -13.053 5.671 -4.965 1.00 94.25 144 VAL A O 1
ATOM 1130 N N . PRO A 1 145 ? -13.747 7.110 -6.542 1.00 92.75 145 PRO A N 1
ATOM 1131 C CA . PRO A 1 145 ? -15.011 6.411 -6.782 1.00 92.75 145 PRO A CA 1
ATOM 1132 C C . PRO A 1 145 ? -14.813 4.926 -7.119 1.00 92.75 145 PRO A C 1
ATOM 1134 O O . PRO A 1 145 ? -14.012 4.575 -7.981 1.00 92.75 145 PRO A O 1
ATOM 1137 N N . GLY A 1 146 ? -15.522 4.042 -6.409 1.00 92.31 146 GLY A N 1
ATOM 1138 C CA . GLY A 1 146 ? -15.438 2.584 -6.580 1.00 92.31 146 GLY A CA 1
ATOM 1139 C C . GLY A 1 146 ? -14.147 1.919 -6.074 1.00 92.31 146 GLY A C 1
ATOM 1140 O O . GLY A 1 146 ? -14.092 0.689 -5.998 1.00 92.31 146 GLY A O 1
ATOM 1141 N N . GLY A 1 147 ? -13.125 2.692 -5.693 1.00 96.25 147 GLY A N 1
ATOM 1142 C CA . GLY A 1 147 ? -11.820 2.166 -5.296 1.00 96.25 147 GLY A CA 1
ATOM 1143 C C . GLY A 1 147 ? -11.814 1.497 -3.919 1.00 96.25 147 GLY A C 1
ATOM 1144 O O . GLY A 1 147 ? -11.276 0.402 -3.781 1.00 96.25 147 GLY A O 1
ATOM 1145 N N . HIS A 1 148 ? -12.504 2.068 -2.928 1.00 97.00 148 HIS A N 1
ATOM 1146 C CA . HIS A 1 148 ? -12.606 1.501 -1.570 1.00 97.00 148 HIS A CA 1
ATOM 1147 C C . HIS A 1 148 ? -13.093 0.042 -1.552 1.00 97.00 148 HIS A C 1
ATOM 1149 O O . HIS A 1 148 ? -12.422 -0.838 -1.012 1.00 97.00 148 HIS A O 1
ATOM 1155 N N . LYS A 1 149 ? -14.189 -0.256 -2.263 1.00 96.38 149 LYS A N 1
ATOM 1156 C CA . LYS A 1 149 ? -14.697 -1.630 -2.415 1.00 96.38 149 LYS A CA 1
ATOM 1157 C C . LYS A 1 149 ? -13.678 -2.551 -3.098 1.00 96.38 149 LYS A C 1
ATOM 1159 O O . LYS A 1 149 ? -13.523 -3.701 -2.692 1.00 96.38 149 LYS A O 1
ATOM 1164 N N . LYS A 1 150 ? -12.962 -2.061 -4.119 1.00 97.88 150 LYS A N 1
ATOM 1165 C CA . LYS A 1 150 ? -11.907 -2.831 -4.805 1.00 97.88 150 LYS A CA 1
ATOM 1166 C C . LYS A 1 150 ? -10.739 -3.158 -3.878 1.00 97.88 150 LYS A C 1
ATOM 1168 O O . LYS A 1 150 ? -10.231 -4.275 -3.950 1.00 97.88 150 LYS A O 1
ATOM 1173 N N . VAL A 1 151 ? -10.340 -2.238 -3.000 1.00 98.69 151 VAL A N 1
ATOM 1174 C CA . VAL A 1 151 ? -9.286 -2.478 -2.002 1.00 98.69 151 VAL A CA 1
ATOM 1175 C C . VAL A 1 151 ? -9.732 -3.539 -1.002 1.00 98.69 151 VAL A C 1
ATOM 1177 O O . VAL A 1 151 ? -9.028 -4.527 -0.830 1.00 98.69 151 VAL A O 1
ATOM 1180 N N . LEU A 1 152 ? -10.926 -3.416 -0.414 1.00 98.38 152 LEU A N 1
ATOM 1181 C CA . LEU A 1 152 ? -11.446 -4.412 0.535 1.00 98.38 152 LEU A CA 1
ATOM 1182 C C . LEU A 1 152 ? -11.531 -5.817 -0.071 1.00 98.38 152 LEU A C 1
ATOM 1184 O O . LEU A 1 152 ? -11.127 -6.785 0.575 1.00 98.38 152 LEU A O 1
ATOM 1188 N N . ASN A 1 153 ? -12.008 -5.927 -1.314 1.00 98.38 153 ASN A N 1
ATOM 1189 C CA . ASN A 1 153 ? -12.035 -7.193 -2.048 1.00 98.38 153 ASN A CA 1
ATOM 1190 C C . ASN A 1 153 ? -10.619 -7.715 -2.328 1.00 98.38 153 ASN A C 1
ATOM 1192 O O . ASN A 1 153 ? -10.351 -8.904 -2.179 1.00 98.38 153 ASN A O 1
ATOM 1196 N N . SER A 1 154 ? -9.692 -6.828 -2.693 1.00 98.75 154 SER A N 1
ATOM 1197 C CA . SER A 1 154 ? -8.292 -7.192 -2.932 1.00 98.75 154 SER A CA 1
ATOM 1198 C C . SER A 1 154 ? -7.610 -7.708 -1.670 1.00 98.75 154 SER A C 1
ATOM 1200 O O . SER A 1 154 ? -6.832 -8.647 -1.765 1.00 98.75 154 SER A O 1
ATOM 1202 N N . MET A 1 155 ? -7.950 -7.180 -0.492 1.00 98.81 155 MET A N 1
ATOM 1203 C CA . MET A 1 155 ? -7.439 -7.700 0.779 1.00 98.81 155 MET A CA 1
ATOM 1204 C C . MET A 1 155 ? -8.013 -9.089 1.106 1.00 98.81 155 MET A C 1
ATOM 1206 O O . MET A 1 155 ? -7.297 -9.934 1.629 1.00 98.81 155 MET A O 1
ATOM 1210 N N . VAL A 1 156 ? -9.262 -9.392 0.724 1.00 98.50 156 VAL A N 1
ATOM 1211 C CA . VAL A 1 156 ? -9.806 -10.766 0.818 1.00 98.50 156 VAL A CA 1
ATOM 1212 C C . VAL A 1 156 ? -9.041 -11.731 -0.097 1.00 98.50 156 VAL A C 1
ATOM 1214 O O . VAL A 1 156 ? -8.734 -12.852 0.300 1.00 98.50 156 VAL A O 1
ATOM 1217 N N . HIS A 1 157 ? -8.679 -11.309 -1.308 1.00 98.50 157 HIS A N 1
ATOM 1218 C CA . HIS A 1 157 ? -7.822 -12.118 -2.181 1.00 98.50 157 HIS A CA 1
ATOM 1219 C C . HIS A 1 157 ? -6.390 -12.231 -1.649 1.00 98.50 157 HIS A C 1
ATOM 1221 O O . HIS A 1 157 ? -5.785 -13.301 -1.734 1.00 98.50 157 HIS A O 1
ATOM 1227 N N . PHE A 1 158 ? -5.858 -11.157 -1.063 1.00 98.69 158 PHE A N 1
ATOM 1228 C CA . PHE A 1 158 ? -4.560 -11.166 -0.400 1.00 98.69 158 PHE A CA 1
ATOM 1229 C C . PHE A 1 158 ? -4.534 -12.176 0.747 1.00 98.69 158 PHE A C 1
ATOM 1231 O O . PHE A 1 158 ? -3.568 -12.922 0.848 1.00 98.69 158 PHE A O 1
ATOM 1238 N N . GLN A 1 159 ? -5.620 -12.291 1.519 1.00 98.56 159 GLN A N 1
ATOM 1239 C CA . GLN A 1 159 ? -5.753 -13.296 2.573 1.00 98.56 159 GLN A CA 1
ATOM 1240 C C . GLN A 1 159 ? -5.435 -14.708 2.063 1.00 98.56 159 GLN A C 1
ATOM 1242 O O . GLN A 1 159 ? -4.631 -15.438 2.646 1.00 98.56 159 GLN A O 1
ATOM 1247 N N . GLN A 1 160 ? -6.065 -15.082 0.945 1.00 98.19 160 GLN A N 1
ATOM 1248 C CA . GLN A 1 160 ? -5.887 -16.386 0.310 1.00 98.19 160 GLN A CA 1
ATOM 1249 C C . GLN A 1 160 ? -4.472 -16.534 -0.252 1.00 98.19 160 GLN A C 1
ATOM 1251 O O . GLN A 1 160 ? -3.815 -17.540 -0.006 1.00 98.19 160 GLN A O 1
ATOM 1256 N N . PHE A 1 161 ? -3.982 -15.512 -0.956 1.00 97.88 161 PHE A N 1
ATOM 1257 C CA . PHE A 1 161 ? -2.645 -15.498 -1.549 1.00 97.88 161 PHE A CA 1
ATOM 1258 C C . PHE A 1 161 ? -1.528 -15.613 -0.502 1.00 97.88 161 PHE A C 1
ATOM 1260 O O . PHE A 1 161 ? -0.551 -16.336 -0.685 1.00 97.88 161 PHE A O 1
ATOM 1267 N N . ALA A 1 162 ? -1.663 -14.898 0.612 1.00 97.38 162 ALA A N 1
ATOM 1268 C CA . ALA A 1 162 ? -0.690 -14.879 1.688 1.00 97.38 162 ALA A CA 1
ATOM 1269 C C . ALA A 1 162 ? -0.861 -16.048 2.669 1.00 97.38 162 ALA A C 1
ATOM 1271 O O . ALA A 1 162 ? -0.011 -16.188 3.554 1.00 97.38 162 ALA A O 1
ATOM 1272 N N . CYS A 1 163 ? -1.887 -16.888 2.495 1.00 97.62 163 CYS A N 1
ATOM 1273 C CA . CYS A 1 163 ? -2.260 -17.971 3.405 1.00 97.62 163 CYS A CA 1
ATOM 1274 C C . CYS A 1 163 ? -2.437 -17.488 4.855 1.00 97.62 163 CYS A C 1
ATOM 1276 O O . CYS A 1 163 ? -2.033 -18.166 5.802 1.00 97.62 163 CYS A O 1
ATOM 1278 N N . GLU A 1 164 ? -3.000 -16.293 5.036 1.00 97.31 164 GLU A N 1
ATOM 1279 C CA . GLU A 1 164 ? -3.260 -15.716 6.355 1.00 97.31 164 GLU A CA 1
ATOM 1280 C C . GLU A 1 164 ? -4.698 -15.992 6.815 1.00 97.31 164 GLU A C 1
ATOM 1282 O O . GLU A 1 164 ? -5.602 -16.268 6.022 1.00 97.31 164 GLU A O 1
ATOM 1287 N N . ARG A 1 165 ? -4.924 -15.968 8.132 1.00 97.00 165 ARG A N 1
ATOM 1288 C CA . ARG A 1 165 ? -6.231 -16.332 8.701 1.00 97.00 165 ARG A CA 1
ATOM 1289 C C . ARG A 1 165 ? -7.280 -15.254 8.475 1.00 97.00 165 ARG A C 1
ATOM 1291 O O . ARG A 1 165 ? -8.458 -15.582 8.375 1.00 97.00 165 ARG A O 1
ATOM 1298 N N . THR A 1 166 ? -6.860 -13.995 8.413 1.00 97.88 166 THR A N 1
ATOM 1299 C CA . THR A 1 166 ? -7.723 -12.835 8.180 1.00 97.88 166 THR A CA 1
ATOM 1300 C C . THR A 1 166 ? -7.013 -11.841 7.265 1.00 97.88 166 THR A C 1
ATOM 1302 O O . THR A 1 166 ? -5.791 -11.726 7.301 1.00 97.88 166 THR A O 1
ATOM 1305 N N . ARG A 1 167 ? -7.789 -11.110 6.460 1.00 97.94 167 ARG A N 1
ATOM 1306 C CA . ARG A 1 167 ? -7.328 -10.227 5.369 1.00 97.94 167 ARG A CA 1
ATOM 1307 C C . ARG A 1 167 ? -6.430 -9.043 5.738 1.00 97.94 167 ARG A C 1
ATOM 1309 O O . ARG A 1 167 ? -5.986 -8.321 4.853 1.00 97.94 167 ARG A O 1
ATOM 1316 N N . PHE A 1 168 ? -6.225 -8.776 7.024 1.00 98.62 168 PHE A N 1
ATOM 1317 C CA . PHE A 1 168 ? -5.400 -7.660 7.499 1.00 98.62 168 PHE A CA 1
ATOM 1318 C C . PHE A 1 168 ? -4.265 -8.121 8.417 1.00 98.62 168 PHE A C 1
ATOM 1320 O O . PHE A 1 168 ? -3.594 -7.290 9.033 1.00 98.62 168 PHE A O 1
ATOM 1327 N N . GLN A 1 169 ? -4.045 -9.434 8.529 1.00 98.50 169 GLN A N 1
ATOM 1328 C CA . GLN A 1 169 ? -3.090 -9.989 9.476 1.00 98.50 169 GLN A CA 1
ATOM 1329 C C . GLN A 1 169 ? -1.663 -9.515 9.167 1.00 98.50 169 GLN A C 1
ATOM 1331 O O . GLN A 1 169 ? -1.006 -9.011 10.073 1.00 98.50 169 GLN A O 1
ATOM 1336 N N . THR A 1 170 ? -1.184 -9.595 7.920 1.00 98.44 170 THR A N 1
ATOM 1337 C CA . THR A 1 170 ? 0.146 -9.080 7.546 1.00 98.44 170 THR A CA 1
ATOM 1338 C C . THR A 1 170 ? 0.306 -7.607 7.916 1.00 98.44 170 THR A C 1
ATOM 1340 O O . THR A 1 170 ? 1.285 -7.266 8.571 1.00 98.44 170 THR A O 1
ATOM 1343 N N . VAL A 1 171 ? -0.673 -6.757 7.590 1.00 98.62 171 VAL A N 1
ATOM 1344 C CA . VAL A 1 171 ? -0.612 -5.305 7.836 1.00 98.62 171 VAL A CA 1
ATOM 1345 C C . VAL A 1 171 ? -0.464 -4.986 9.329 1.00 98.62 171 VAL A C 1
ATOM 1347 O O . VAL A 1 171 ? 0.412 -4.211 9.710 1.00 98.62 171 VAL A O 1
ATOM 1350 N N . VAL A 1 172 ? -1.284 -5.598 10.191 1.00 98.56 172 VAL A N 1
ATOM 1351 C CA . VAL A 1 172 ? -1.227 -5.338 11.643 1.00 98.56 172 VAL A CA 1
ATOM 1352 C C . VAL A 1 172 ? 0.022 -5.956 12.277 1.00 98.56 172 VAL A C 1
ATOM 1354 O O . VAL A 1 172 ? 0.627 -5.352 13.160 1.00 98.56 172 VAL A O 1
ATOM 1357 N N . MET A 1 173 ? 0.451 -7.133 11.817 1.00 97.94 173 MET A N 1
ATOM 1358 C CA . MET A 1 173 ? 1.663 -7.775 12.336 1.00 97.94 173 MET A CA 1
ATOM 1359 C C . MET A 1 173 ? 2.933 -7.033 11.913 1.00 97.94 173 MET A C 1
ATOM 1361 O O . MET A 1 173 ? 3.873 -6.950 12.695 1.00 97.94 173 MET A O 1
ATOM 1365 N N . ASP A 1 174 ? 2.969 -6.469 10.706 1.00 97.94 174 ASP A N 1
ATOM 1366 C CA . ASP A 1 174 ? 4.068 -5.612 10.255 1.00 97.94 174 ASP A CA 1
ATOM 1367 C C . ASP A 1 174 ? 4.155 -4.333 11.088 1.00 97.94 174 ASP A C 1
ATOM 1369 O O . ASP A 1 174 ? 5.241 -3.964 11.530 1.00 97.94 174 ASP A O 1
ATOM 1373 N N . LEU A 1 175 ? 3.009 -3.716 11.395 1.00 98.12 175 LEU A N 1
ATOM 1374 C CA . LEU A 1 175 ? 2.954 -2.585 12.317 1.00 98.12 175 LEU A CA 1
ATOM 1375 C C . LEU A 1 175 ? 3.496 -2.957 13.703 1.00 98.12 175 LEU A C 1
ATOM 1377 O O . LEU A 1 175 ? 4.269 -2.197 14.279 1.00 98.12 175 LEU A O 1
ATOM 1381 N N . ALA A 1 176 ? 3.133 -4.132 14.224 1.00 97.81 176 ALA A N 1
ATOM 1382 C CA . ALA A 1 176 ? 3.643 -4.615 15.504 1.00 97.81 176 ALA A CA 1
ATOM 1383 C C . ALA A 1 176 ? 5.168 -4.797 15.486 1.00 97.81 176 ALA A C 1
ATOM 1385 O O . ALA A 1 176 ? 5.838 -4.318 16.394 1.00 97.81 176 ALA A O 1
ATOM 1386 N N . ARG A 1 177 ? 5.713 -5.458 14.454 1.00 96.56 177 ARG A N 1
ATOM 1387 C CA . ARG A 1 177 ? 7.160 -5.710 14.327 1.00 96.56 177 ARG A CA 1
ATOM 1388 C C . ARG A 1 177 ? 7.962 -4.420 14.181 1.00 96.56 177 ARG A C 1
ATOM 1390 O O . ARG A 1 177 ? 9.012 -4.295 14.794 1.00 96.56 177 ARG A O 1
ATOM 1397 N N . SER A 1 178 ? 7.422 -3.435 13.463 1.00 96.44 178 SER A N 1
ATOM 1398 C CA . SER A 1 178 ? 8.071 -2.128 13.293 1.00 96.44 178 SER A CA 1
ATOM 1399 C C . SER A 1 178 ? 8.267 -1.348 14.602 1.00 96.44 178 SER A C 1
ATOM 1401 O O . SER A 1 178 ? 8.960 -0.342 14.604 1.00 96.44 178 SER A O 1
ATOM 1403 N N . LEU A 1 179 ? 7.639 -1.757 15.715 1.00 95.06 179 LEU A N 1
ATOM 1404 C CA . LEU A 1 179 ? 7.850 -1.135 17.030 1.00 95.06 179 LEU A CA 1
ATOM 1405 C C . LEU A 1 179 ? 9.190 -1.502 17.670 1.00 95.06 179 LEU A C 1
ATOM 1407 O O . LEU A 1 179 ? 9.591 -0.847 18.633 1.00 95.06 179 LEU A O 1
ATOM 1411 N N . ASP A 1 180 ? 9.819 -2.576 17.200 1.00 92.88 180 ASP A N 1
ATOM 1412 C CA . ASP A 1 180 ? 11.070 -3.085 17.754 1.00 92.88 180 ASP A CA 1
ATOM 1413 C C . ASP A 1 180 ? 12.284 -2.651 16.900 1.00 92.88 180 ASP A C 1
ATOM 1415 O O . ASP A 1 180 ? 13.426 -2.954 17.243 1.00 92.88 180 ASP A O 1
ATOM 1419 N N . GLU A 1 181 ? 12.039 -1.901 15.819 1.00 91.62 181 GLU A N 1
ATOM 1420 C CA . GLU A 1 181 ? 13.028 -1.378 14.874 1.00 91.62 181 GLU A CA 1
ATOM 1421 C C . GLU A 1 181 ? 13.064 0.162 14.951 1.00 91.62 181 GLU A C 1
ATOM 1423 O O . GLU A 1 181 ? 12.051 0.831 14.744 1.00 91.62 181 GLU A O 1
ATOM 1428 N N . ASP A 1 182 ? 14.232 0.734 15.265 1.00 88.00 182 ASP A N 1
ATOM 1429 C CA . ASP A 1 182 ? 14.440 2.190 15.364 1.00 88.00 182 ASP A CA 1
ATOM 1430 C C . ASP A 1 182 ? 15.137 2.724 14.103 1.00 88.00 182 ASP A C 1
ATOM 1432 O O . ASP A 1 182 ? 16.311 3.101 14.109 1.00 88.00 182 ASP A O 1
ATOM 1436 N N . ASP A 1 183 ? 14.421 2.676 12.979 1.00 93.19 183 ASP A N 1
ATOM 1437 C CA . ASP A 1 183 ? 14.897 3.158 11.684 1.00 93.19 183 ASP A CA 1
ATOM 1438 C C . ASP A 1 183 ? 13.819 3.948 10.917 1.00 93.19 183 ASP A C 1
ATOM 1440 O O . ASP A 1 183 ? 12.621 3.916 11.221 1.00 93.19 183 ASP A O 1
ATOM 1444 N N . SER A 1 184 ? 14.255 4.696 9.900 1.00 93.31 184 SER A N 1
ATOM 1445 C CA . SER A 1 184 ? 13.375 5.578 9.128 1.00 93.31 184 SER A CA 1
ATOM 1446 C C . SER A 1 184 ? 12.318 4.837 8.310 1.00 93.31 184 SER A C 1
ATOM 1448 O O . SER A 1 184 ? 11.225 5.372 8.119 1.00 93.31 184 SER A O 1
ATOM 1450 N N . ASP A 1 185 ? 12.629 3.641 7.806 1.00 94.88 185 ASP A N 1
ATOM 1451 C CA . ASP A 1 185 ? 11.681 2.848 7.024 1.00 94.88 185 ASP A CA 1
ATOM 1452 C C . ASP A 1 185 ? 10.596 2.277 7.949 1.00 94.88 185 ASP A C 1
ATOM 1454 O O . ASP A 1 185 ? 9.420 2.299 7.592 1.00 94.88 185 ASP A O 1
ATOM 1458 N N . SER A 1 186 ? 10.952 1.858 9.164 1.00 95.81 186 SER A N 1
ATOM 1459 C CA . SER A 1 186 ? 10.004 1.431 10.201 1.00 95.81 186 SER A CA 1
ATOM 1460 C C . SER A 1 186 ? 9.061 2.560 10.621 1.00 95.81 186 SER A C 1
ATOM 1462 O O . SER A 1 186 ? 7.839 2.386 10.609 1.00 95.81 186 SER A O 1
ATOM 1464 N N . ALA A 1 187 ? 9.590 3.761 10.871 1.00 96.12 187 ALA A N 1
ATOM 1465 C CA . ALA A 1 187 ? 8.776 4.949 11.141 1.00 96.12 187 ALA A CA 1
ATOM 1466 C C . ALA A 1 187 ? 7.829 5.296 9.971 1.00 96.12 187 ALA A C 1
ATOM 1468 O O . ALA A 1 187 ? 6.653 5.614 10.175 1.00 96.12 187 ALA A O 1
ATOM 1469 N N . ALA A 1 188 ? 8.315 5.213 8.729 1.00 97.69 188 ALA A N 1
ATOM 1470 C CA . ALA A 1 188 ? 7.503 5.461 7.540 1.00 97.69 188 ALA A CA 1
ATOM 1471 C C . ALA A 1 188 ? 6.414 4.391 7.344 1.00 97.69 188 ALA A C 1
ATOM 1473 O O . ALA A 1 188 ? 5.282 4.724 6.984 1.00 97.69 188 ALA A O 1
ATOM 1474 N N . LEU A 1 189 ? 6.717 3.123 7.638 1.00 98.38 189 LEU A N 1
ATOM 1475 C CA . LEU A 1 189 ? 5.754 2.025 7.597 1.00 98.38 189 LEU A CA 1
ATOM 1476 C C . LEU A 1 189 ? 4.630 2.228 8.614 1.00 98.38 189 LEU A C 1
ATOM 1478 O O . LEU A 1 189 ? 3.463 2.067 8.260 1.00 98.38 189 LEU A O 1
ATOM 1482 N N . GLN A 1 190 ? 4.948 2.647 9.839 1.00 98.25 190 GLN A N 1
ATOM 1483 C CA . GLN A 1 190 ? 3.945 2.947 10.866 1.00 98.25 190 GLN A CA 1
ATOM 1484 C C . GLN A 1 190 ? 2.953 4.017 10.396 1.00 98.25 190 GLN A C 1
ATOM 1486 O O . GLN A 1 190 ? 1.739 3.851 10.534 1.00 98.25 190 GLN A O 1
ATOM 1491 N N . VAL A 1 191 ? 3.464 5.098 9.795 1.00 98.31 191 VAL A N 1
ATOM 1492 C CA . VAL A 1 191 ? 2.637 6.168 9.219 1.00 98.31 191 VAL A CA 1
ATOM 1493 C C . VAL A 1 191 ? 1.784 5.635 8.066 1.00 98.31 191 VAL A C 1
ATOM 1495 O O . VAL A 1 191 ? 0.578 5.884 8.039 1.00 98.31 191 VAL A O 1
ATOM 1498 N N . ALA A 1 192 ? 2.378 4.876 7.141 1.00 98.62 192 ALA A N 1
ATOM 1499 C CA . ALA A 1 192 ? 1.676 4.323 5.984 1.00 98.62 192 ALA A CA 1
ATOM 1500 C C . ALA A 1 192 ? 0.545 3.369 6.394 1.00 98.62 192 ALA A C 1
ATOM 1502 O O . ALA A 1 192 ? -0.564 3.473 5.868 1.00 98.62 192 ALA A O 1
ATOM 1503 N N . VAL A 1 193 ? 0.786 2.488 7.372 1.00 98.75 193 VAL A N 1
ATOM 1504 C CA . VAL A 1 193 ? -0.239 1.580 7.900 1.00 98.75 193 VAL A CA 1
ATOM 1505 C C . VAL A 1 193 ? -1.368 2.372 8.550 1.00 98.75 193 VAL A C 1
ATOM 1507 O O . VAL A 1 193 ? -2.519 2.187 8.171 1.00 98.75 193 VAL A O 1
ATOM 1510 N N . LEU A 1 194 ? -1.083 3.282 9.487 1.00 98.19 194 LEU A N 1
ATOM 1511 C CA . LEU A 1 194 ? -2.145 4.030 10.173 1.00 98.19 194 LEU A CA 1
ATOM 1512 C C . LEU A 1 194 ? -2.945 4.925 9.214 1.00 98.19 194 LEU A C 1
ATOM 1514 O O . LEU A 1 194 ? -4.161 5.060 9.366 1.00 98.19 194 LEU A O 1
ATOM 1518 N N . SER A 1 195 ? -2.292 5.501 8.205 1.00 98.44 195 SER A N 1
ATOM 1519 C CA . SER A 1 195 ? -2.964 6.224 7.123 1.00 98.44 195 SER A CA 1
ATOM 1520 C C . SER A 1 195 ? -3.904 5.306 6.335 1.00 98.44 195 SER A C 1
ATOM 1522 O O . SER A 1 195 ? -5.081 5.626 6.163 1.00 98.44 195 SER A O 1
ATOM 1524 N N . PHE A 1 196 ? -3.432 4.120 5.942 1.00 98.75 196 PHE A N 1
ATOM 1525 C CA . PHE A 1 196 ? -4.231 3.122 5.230 1.00 98.75 196 PHE A CA 1
ATOM 1526 C C . PHE A 1 196 ? -5.430 2.617 6.046 1.00 98.75 196 PHE A C 1
ATOM 1528 O O . PHE A 1 196 ? -6.540 2.536 5.523 1.00 98.75 196 PHE A O 1
ATOM 1535 N N . LEU A 1 197 ? -5.249 2.326 7.337 1.00 98.50 197 LEU A N 1
ATOM 1536 C CA . LEU A 1 197 ? -6.342 1.884 8.207 1.00 98.50 197 LEU A CA 1
ATOM 1537 C C . LEU A 1 197 ? -7.414 2.967 8.364 1.00 98.50 197 LEU A C 1
ATOM 1539 O O . LEU A 1 197 ? -8.603 2.676 8.240 1.00 98.50 197 LEU A O 1
ATOM 1543 N N . ASN A 1 198 ? -7.006 4.224 8.557 1.00 98.25 198 ASN A N 1
ATOM 1544 C CA . ASN A 1 198 ? -7.935 5.354 8.549 1.00 98.25 198 ASN A CA 1
ATOM 1545 C C . ASN A 1 198 ? -8.646 5.490 7.195 1.00 98.25 198 ASN A C 1
ATOM 1547 O O . ASN A 1 198 ? -9.844 5.767 7.164 1.00 98.25 198 ASN A O 1
ATOM 1551 N N . ALA A 1 199 ? -7.944 5.247 6.083 1.00 98.19 199 ALA A N 1
ATOM 1552 C CA . ALA A 1 199 ? -8.536 5.258 4.749 1.00 98.19 199 ALA A CA 1
ATOM 1553 C C . ALA A 1 199 ? -9.629 4.181 4.579 1.00 98.19 199 ALA A C 1
ATOM 1555 O O . ALA A 1 199 ? -10.656 4.425 3.948 1.00 98.19 199 ALA A O 1
ATOM 1556 N N . LEU A 1 200 ? -9.430 2.992 5.157 1.00 98.12 200 LEU A N 1
ATOM 1557 C CA . LEU A 1 200 ? -10.414 1.907 5.128 1.00 98.12 200 LEU A CA 1
ATOM 1558 C C . LEU A 1 200 ? -11.638 2.196 6.000 1.00 98.12 200 LEU A C 1
ATOM 1560 O O . LEU A 1 200 ? -12.757 1.928 5.565 1.00 98.12 200 LEU A O 1
ATOM 1564 N N . ILE A 1 201 ? -11.431 2.718 7.212 1.00 97.56 201 ILE A N 1
ATOM 1565 C CA . ILE A 1 201 ? -12.513 2.938 8.181 1.00 97.56 201 ILE A CA 1
ATOM 1566 C C . ILE A 1 201 ? -13.349 4.155 7.806 1.00 97.56 201 ILE A C 1
ATOM 1568 O O . ILE A 1 201 ? -14.567 4.071 7.854 1.00 97.56 201 ILE A O 1
ATOM 1572 N N . ASN A 1 202 ? -12.718 5.279 7.461 1.00 94.31 202 ASN A N 1
ATOM 1573 C CA . ASN A 1 202 ? -13.392 6.579 7.509 1.00 94.31 202 ASN A CA 1
ATOM 1574 C C . ASN A 1 202 ? -13.993 7.025 6.175 1.00 94.31 202 ASN A C 1
ATOM 1576 O O . ASN A 1 202 ? -14.771 7.970 6.166 1.00 94.31 202 ASN A O 1
ATOM 1580 N N . TYR A 1 203 ? -13.629 6.394 5.057 1.00 91.56 203 TYR A N 1
ATOM 1581 C CA . TYR A 1 203 ? -14.043 6.847 3.727 1.00 91.56 203 TYR A CA 1
ATOM 1582 C C . TYR A 1 203 ? -15.119 5.957 3.109 1.00 91.56 203 TYR A C 1
ATOM 1584 O O . TYR A 1 203 ? -15.228 4.764 3.414 1.00 91.56 203 TYR A O 1
ATOM 1592 N N . LYS A 1 204 ? -15.875 6.531 2.165 1.00 92.19 204 LYS A N 1
ATOM 1593 C CA . LYS A 1 204 ? -16.933 5.845 1.401 1.00 92.19 204 LYS A CA 1
ATOM 1594 C C . LYS A 1 204 ? -17.968 5.205 2.321 1.00 92.19 204 LYS A C 1
ATOM 1596 O O . LYS A 1 204 ? -18.673 5.925 3.007 1.00 92.19 204 LYS A O 1
ATOM 1601 N N . ALA A 1 205 ? -18.047 3.873 2.373 1.00 88.94 205 ALA A N 1
ATOM 1602 C CA . ALA A 1 205 ? -18.992 3.177 3.247 1.00 88.94 205 ALA A CA 1
ATOM 1603 C C . ALA A 1 205 ? -18.836 3.589 4.723 1.00 88.94 205 ALA A C 1
ATOM 1605 O O . ALA A 1 205 ? -19.808 3.584 5.471 1.00 88.94 205 ALA A O 1
ATOM 1606 N N . GLY A 1 206 ? -17.626 3.997 5.118 1.00 90.31 206 GLY A N 1
ATOM 1607 C CA . GLY A 1 206 ? -17.351 4.555 6.433 1.00 90.31 206 GLY A CA 1
ATOM 1608 C C . GLY A 1 206 ? -17.998 5.910 6.711 1.00 90.31 206 GLY A C 1
ATOM 1609 O O . GLY A 1 206 ? -18.337 6.183 7.854 1.00 90.31 206 GLY A O 1
ATOM 1610 N N . GLU A 1 207 ? -18.213 6.748 5.697 1.00 90.69 207 GLU A N 1
ATOM 1611 C CA . GLU A 1 207 ? -18.836 8.071 5.868 1.00 90.69 207 GLU A CA 1
ATOM 1612 C C . GLU A 1 207 ? -20.321 7.946 6.240 1.00 90.69 207 GLU A C 1
ATOM 1614 O O . GLU A 1 207 ? -20.862 8.811 6.922 1.00 90.69 207 GLU A O 1
ATOM 1619 N N . GLU A 1 208 ? -20.966 6.854 5.819 1.00 90.06 208 GLU A N 1
ATOM 1620 C CA . GLU A 1 208 ? -22.423 6.7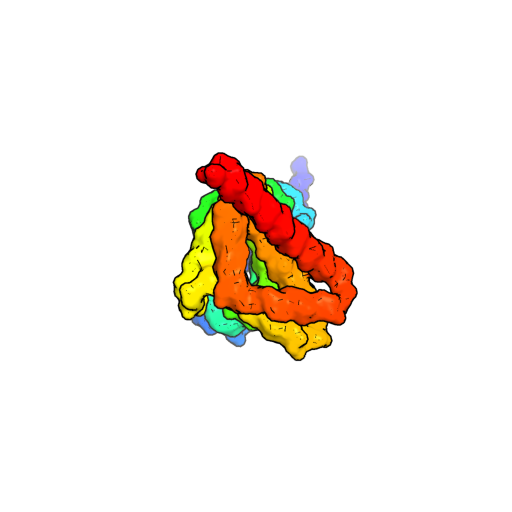00 5.864 1.00 90.06 208 GLU A CA 1
ATOM 1621 C C . GLU A 1 208 ? -22.908 5.637 6.863 1.00 90.06 208 GLU A C 1
ATOM 1623 O O . GLU A 1 208 ? -24.025 5.752 7.361 1.00 90.06 208 GLU A O 1
ATOM 1628 N N . SER A 1 209 ? -22.110 4.601 7.163 1.00 95.94 209 SER A N 1
ATOM 1629 C CA . SER A 1 209 ? -22.544 3.469 7.998 1.00 95.94 209 SER A CA 1
ATOM 1630 C C . SER A 1 209 ? -21.656 3.274 9.221 1.00 95.94 209 SER A C 1
ATOM 1632 O O . SER A 1 209 ? -20.497 2.856 9.128 1.00 95.94 209 SER A O 1
ATOM 1634 N N . LEU A 1 210 ? -22.254 3.491 10.393 1.00 96.25 210 LEU A N 1
ATOM 1635 C CA . LEU A 1 210 ? -21.660 3.136 11.674 1.00 96.25 210 LEU A CA 1
ATOM 1636 C C . LEU A 1 210 ? -21.361 1.635 11.759 1.00 96.25 210 LEU A C 1
ATOM 1638 O O . LEU A 1 210 ? -20.277 1.262 12.206 1.00 96.25 210 LEU A O 1
ATOM 1642 N N . GLU A 1 211 ? -22.267 0.759 11.304 1.00 96.81 211 GLU A N 1
ATOM 1643 C CA . GLU A 1 211 ? -22.034 -0.689 11.383 1.00 96.81 211 GLU A CA 1
ATOM 1644 C C . GLU A 1 211 ? -20.805 -1.105 10.576 1.00 96.81 211 GLU A C 1
ATOM 1646 O O . GLU A 1 211 ? -20.024 -1.947 11.023 1.00 96.81 211 GLU A O 1
ATOM 1651 N N . PHE A 1 212 ? -20.594 -0.482 9.413 1.00 97.31 212 PHE A N 1
ATOM 1652 C CA . PHE A 1 212 ? -19.409 -0.711 8.599 1.00 97.31 212 PHE A CA 1
ATOM 1653 C C . PHE A 1 212 ? -18.122 -0.307 9.337 1.00 97.31 212 PHE A C 1
ATOM 1655 O O . PHE A 1 212 ? -17.168 -1.093 9.386 1.00 97.31 212 PHE A O 1
ATOM 1662 N N . ARG A 1 213 ? -18.098 0.886 9.955 1.00 98.12 213 ARG A N 1
ATOM 1663 C CA . ARG A 1 213 ? -16.941 1.359 10.739 1.00 98.12 213 ARG A CA 1
ATOM 1664 C C . ARG A 1 213 ? -16.659 0.450 11.933 1.00 98.12 213 ARG A C 1
ATOM 1666 O O . ARG A 1 213 ? -15.512 0.047 12.139 1.00 98.12 213 ARG A O 1
ATOM 1673 N N . LEU A 1 214 ? -17.699 0.068 12.679 1.00 97.56 214 LEU A N 1
ATOM 1674 C CA . LEU A 1 214 ? -17.594 -0.842 13.822 1.00 97.56 214 LEU A CA 1
ATOM 1675 C C . LEU A 1 214 ? -17.091 -2.229 13.405 1.00 97.56 214 LEU A C 1
ATOM 1677 O O . LEU A 1 214 ? -16.223 -2.785 14.079 1.00 97.56 214 LEU A O 1
ATOM 1681 N N . HIS A 1 215 ? -17.572 -2.764 12.279 1.00 97.69 215 HIS A N 1
ATOM 1682 C CA . HIS A 1 215 ? -17.131 -4.053 11.748 1.00 97.69 215 HIS A CA 1
ATOM 1683 C C . HIS A 1 215 ? -15.628 -4.064 11.440 1.00 97.69 215 HIS A C 1
ATOM 1685 O O . HIS A 1 215 ? -14.901 -4.915 11.958 1.00 97.69 215 HIS A O 1
ATOM 1691 N N . LEU A 1 216 ? -15.137 -3.087 10.667 1.00 98.00 216 LEU A N 1
ATOM 1692 C CA . LEU A 1 216 ? -13.706 -2.984 10.362 1.00 98.00 216 LEU A CA 1
ATOM 1693 C C . LEU A 1 216 ? -12.864 -2.758 11.618 1.00 98.00 216 LEU A C 1
ATOM 1695 O O . LEU A 1 216 ? -11.812 -3.374 11.786 1.00 98.00 216 LEU A O 1
ATOM 1699 N N . ARG A 1 217 ? -13.325 -1.895 12.529 1.00 98.00 217 ARG A N 1
ATOM 1700 C CA . ARG A 1 217 ? -12.618 -1.647 13.787 1.00 98.00 217 ARG A CA 1
ATOM 1701 C C . ARG A 1 217 ? -12.505 -2.927 14.613 1.00 98.00 217 ARG A C 1
ATOM 1703 O O . ARG A 1 217 ? -11.438 -3.189 15.165 1.00 98.00 217 ARG A O 1
ATOM 1710 N N . TYR A 1 218 ? -13.557 -3.743 14.657 1.00 97.62 218 TYR A N 1
ATOM 1711 C CA . TYR A 1 218 ? -13.532 -5.033 15.339 1.00 97.62 218 TYR A CA 1
ATOM 1712 C C . TYR A 1 218 ? -12.530 -6.008 14.706 1.00 97.62 218 TYR A C 1
ATOM 1714 O O . TYR A 1 218 ? -11.787 -6.655 15.443 1.00 97.62 218 TYR A O 1
ATOM 1722 N N . GLU A 1 219 ? -12.420 -6.065 13.372 1.00 98.12 219 GLU A N 1
ATOM 1723 C CA . GLU A 1 219 ? -11.373 -6.861 12.707 1.00 98.12 219 GLU A CA 1
ATOM 1724 C C . GLU A 1 219 ? -9.964 -6.469 13.186 1.00 98.12 219 GLU A C 1
ATOM 1726 O O . GLU A 1 219 ? -9.156 -7.340 13.518 1.00 98.12 219 GLU A O 1
ATOM 1731 N N . PHE A 1 220 ? -9.669 -5.169 13.294 1.00 98.44 220 PHE A N 1
ATOM 1732 C CA . PHE A 1 220 ? -8.369 -4.704 13.791 1.00 98.44 220 PHE A CA 1
ATOM 1733 C C . PHE A 1 220 ? -8.175 -4.965 15.290 1.00 98.44 220 PHE A C 1
ATOM 1735 O O . PHE A 1 220 ? -7.069 -5.301 15.721 1.00 98.44 220 PHE A O 1
ATOM 1742 N N . LEU A 1 221 ? -9.237 -4.858 16.095 1.00 97.31 221 LEU A N 1
ATOM 1743 C CA . LEU A 1 221 ? -9.196 -5.207 17.518 1.00 97.31 221 LEU A CA 1
ATOM 1744 C C . LEU A 1 221 ? -8.868 -6.689 17.723 1.00 97.31 221 LEU A C 1
ATOM 1746 O O . LEU A 1 221 ? -8.022 -7.006 18.557 1.00 97.31 221 LEU A O 1
ATOM 1750 N N . MET A 1 222 ? -9.460 -7.586 16.928 1.00 98.12 222 MET A N 1
ATOM 1751 C CA . MET A 1 222 ? -9.163 -9.025 16.974 1.00 98.12 222 MET A CA 1
ATOM 1752 C C . MET A 1 222 ? -7.724 -9.356 16.561 1.00 98.12 222 MET A C 1
ATOM 1754 O O . MET A 1 222 ? -7.185 -10.380 16.974 1.00 98.12 222 MET A O 1
ATOM 1758 N N . LEU A 1 223 ? -7.079 -8.477 15.793 1.00 98.25 223 LEU A N 1
ATOM 1759 C CA . LEU A 1 223 ? -5.657 -8.565 15.456 1.00 98.25 223 LEU A CA 1
ATOM 1760 C C . LEU A 1 223 ? -4.732 -7.924 16.507 1.00 98.25 223 LEU A C 1
ATOM 1762 O O . LEU A 1 223 ? -3.516 -7.941 16.331 1.00 98.25 223 LEU A O 1
ATOM 1766 N N . GLY A 1 224 ? -5.277 -7.381 17.601 1.00 97.88 224 GLY A N 1
ATOM 1767 C CA . GLY A 1 224 ? -4.491 -6.818 18.700 1.00 97.88 224 GLY A CA 1
ATOM 1768 C C . GLY A 1 224 ? -3.958 -5.409 18.436 1.00 97.88 224 GLY A C 1
ATOM 1769 O O . GLY A 1 224 ? -2.912 -5.043 18.968 1.00 97.88 224 GLY A O 1
ATOM 1770 N N . ILE A 1 225 ? -4.657 -4.592 17.638 1.00 98.00 225 ILE A N 1
ATOM 1771 C CA . ILE A 1 225 ? -4.170 -3.252 17.271 1.00 98.00 225 ILE A CA 1
ATOM 1772 C C . ILE A 1 225 ? -4.058 -2.271 18.454 1.00 98.00 225 ILE A C 1
ATOM 1774 O O . ILE A 1 225 ? -3.239 -1.356 18.433 1.00 98.00 225 ILE A O 1
ATOM 1778 N N . GLN A 1 226 ? -4.859 -2.437 19.507 1.00 96.62 226 GLN A N 1
ATOM 1779 C CA . GLN A 1 226 ? -4.958 -1.440 20.579 1.00 96.62 226 GLN A CA 1
ATOM 1780 C C . GLN A 1 226 ? -3.665 -1.305 21.418 1.00 96.62 226 GLN A C 1
ATOM 1782 O O . GLN A 1 226 ? -3.196 -0.175 21.582 1.00 96.62 226 GLN A O 1
ATOM 1787 N N . PRO A 1 227 ? -3.024 -2.394 21.894 1.00 97.00 227 PRO A N 1
ATOM 1788 C CA . PRO A 1 227 ? -1.696 -2.309 22.511 1.00 97.00 227 PRO A CA 1
ATOM 1789 C C . PRO A 1 227 ? -0.622 -1.711 21.591 1.00 97.00 227 PRO A C 1
ATOM 1791 O O . PRO A 1 227 ? 0.253 -0.985 22.062 1.00 97.00 227 PRO A O 1
ATOM 1794 N N . ILE A 1 228 ? -0.703 -1.979 20.283 1.00 97.81 228 ILE A N 1
ATOM 1795 C CA . ILE A 1 228 ? 0.229 -1.443 19.282 1.00 97.81 228 ILE A CA 1
ATOM 1796 C C . ILE A 1 228 ? 0.082 0.082 19.205 1.00 97.81 228 ILE A C 1
ATOM 1798 O O . ILE A 1 228 ? 1.068 0.795 19.370 1.00 97.81 228 ILE A O 1
ATOM 1802 N N . ILE A 1 229 ? -1.145 0.598 19.057 1.00 96.50 229 ILE A N 1
ATOM 1803 C CA . ILE A 1 229 ? -1.424 2.046 19.036 1.00 96.50 229 ILE A CA 1
ATOM 1804 C C . ILE A 1 229 ? -0.948 2.727 20.321 1.00 96.50 229 ILE A C 1
ATOM 1806 O O . ILE A 1 229 ? -0.367 3.811 20.262 1.00 96.50 229 ILE A O 1
ATOM 1810 N N . ALA A 1 230 ? -1.145 2.094 21.480 1.00 95.25 230 ALA A N 1
ATOM 1811 C CA . ALA A 1 230 ? -0.658 2.633 22.745 1.00 95.25 230 ALA A CA 1
ATOM 1812 C C . ALA A 1 230 ? 0.872 2.798 22.747 1.00 95.25 230 ALA A C 1
ATOM 1814 O O . ALA A 1 230 ? 1.357 3.834 23.195 1.00 95.25 230 ALA A O 1
ATOM 1815 N N . ARG A 1 231 ? 1.620 1.829 22.196 1.00 95.81 231 ARG A N 1
ATOM 1816 C CA . ARG A 1 231 ? 3.082 1.923 22.040 1.00 95.81 231 ARG A CA 1
ATOM 1817 C C . ARG A 1 231 ? 3.496 2.993 21.026 1.00 95.81 231 ARG A C 1
ATOM 1819 O O . ARG A 1 231 ? 4.388 3.781 21.324 1.00 95.81 231 ARG A O 1
ATOM 1826 N N . LEU A 1 232 ? 2.821 3.072 19.876 1.00 94.94 232 LEU A N 1
ATOM 1827 C CA . LEU A 1 232 ? 3.127 4.042 18.812 1.00 94.94 232 LEU A CA 1
ATOM 1828 C C . LEU A 1 232 ? 3.080 5.500 19.297 1.00 94.94 232 LEU A C 1
ATOM 1830 O O . LEU A 1 232 ? 3.856 6.329 18.829 1.00 94.94 232 LEU A O 1
ATOM 1834 N N . ARG A 1 233 ? 2.216 5.821 20.272 1.00 92.19 233 ARG A N 1
ATOM 1835 C CA . ARG A 1 233 ? 2.140 7.169 20.867 1.00 92.19 233 ARG A CA 1
ATOM 1836 C C . ARG A 1 233 ? 3.455 7.630 21.492 1.00 92.19 233 ARG A C 1
ATOM 1838 O O . ARG A 1 233 ? 3.750 8.821 21.454 1.00 92.19 233 ARG A O 1
ATOM 1845 N N . PHE A 1 234 ? 4.243 6.712 22.049 1.00 92.31 234 PHE A N 1
ATOM 1846 C CA . PHE A 1 234 ? 5.501 7.055 22.714 1.00 92.31 234 PHE A CA 1
ATOM 1847 C C . PHE A 1 234 ? 6.629 7.395 21.737 1.00 92.31 234 PHE A C 1
ATOM 1849 O O . PHE A 1 234 ? 7.608 8.006 22.152 1.00 92.31 234 PHE A O 1
ATOM 1856 N N . LEU A 1 235 ? 6.485 7.063 20.449 1.00 89.88 235 LEU A N 1
ATOM 1857 C CA . LEU A 1 235 ? 7.485 7.380 19.424 1.00 89.88 235 LEU A CA 1
ATOM 1858 C C . LEU A 1 235 ? 7.524 8.875 19.073 1.00 89.88 235 LEU A C 1
ATOM 1860 O O . LEU A 1 235 ? 8.471 9.337 18.447 1.00 89.88 235 LEU A O 1
ATOM 1864 N N . ALA A 1 236 ? 6.494 9.639 19.456 1.00 85.44 236 ALA A N 1
ATOM 1865 C CA . ALA A 1 236 ? 6.400 11.087 19.261 1.00 85.44 236 ALA A CA 1
ATOM 1866 C C . ALA A 1 236 ? 6.580 11.581 17.803 1.00 85.44 236 ALA A C 1
ATOM 1868 O O . ALA A 1 236 ? 6.888 12.750 17.568 1.00 85.44 236 ALA A O 1
ATOM 1869 N N . ILE A 1 237 ? 6.349 10.716 16.807 1.00 90.50 237 ILE A N 1
ATOM 1870 C CA . ILE A 1 237 ? 6.454 11.060 15.382 1.00 90.50 237 ILE A CA 1
ATOM 1871 C C . ILE A 1 237 ? 5.244 11.929 14.981 1.00 90.50 237 ILE A C 1
ATOM 1873 O O . ILE A 1 237 ? 4.110 11.442 15.030 1.00 90.50 237 ILE A O 1
ATOM 1877 N N . PRO A 1 238 ? 5.426 13.185 14.518 1.00 92.44 238 PRO A N 1
ATOM 1878 C CA . PRO A 1 238 ? 4.310 14.120 14.336 1.00 92.44 238 PRO A CA 1
ATOM 1879 C C . PRO A 1 238 ? 3.222 13.649 13.365 1.00 92.44 238 PRO A C 1
ATOM 1881 O O . PRO A 1 238 ? 2.036 13.829 13.628 1.00 92.44 238 PRO A O 1
ATOM 1884 N N . GLN A 1 239 ? 3.601 13.042 12.235 1.00 92.31 239 GLN A N 1
ATOM 1885 C CA . GLN A 1 239 ? 2.615 12.555 11.260 1.00 92.31 239 GLN A CA 1
ATOM 1886 C C . GLN A 1 239 ? 1.876 11.311 11.764 1.00 92.31 239 GLN A C 1
ATOM 1888 O O . GLN A 1 239 ? 0.682 11.161 11.516 1.00 92.31 239 GLN A O 1
ATOM 1893 N N . LEU A 1 240 ? 2.563 10.447 12.515 1.00 94.25 240 LEU A N 1
ATOM 1894 C CA . LEU A 1 240 ? 1.963 9.266 13.126 1.00 94.25 240 LEU A CA 1
ATOM 1895 C C . LEU A 1 240 ? 0.935 9.662 14.190 1.00 94.25 240 LEU A C 1
ATOM 1897 O O . LEU A 1 240 ? -0.168 9.120 14.196 1.00 94.25 240 LEU A O 1
ATOM 1901 N N . ILE A 1 241 ? 1.267 10.647 15.034 1.00 96.00 241 ILE A N 1
ATOM 1902 C CA . ILE A 1 241 ? 0.358 11.177 16.059 1.00 96.00 241 ILE A CA 1
ATOM 1903 C C . ILE A 1 241 ? -0.959 11.630 15.429 1.00 96.00 241 ILE A C 1
ATOM 1905 O O . ILE A 1 241 ? -2.013 11.202 15.888 1.00 96.00 241 ILE A O 1
ATOM 1909 N N . LYS A 1 242 ? -0.920 12.396 14.331 1.00 96.50 242 LYS A N 1
ATOM 1910 C CA . LYS A 1 242 ? -2.144 12.843 13.641 1.00 96.50 242 LYS A CA 1
ATOM 1911 C C . LYS A 1 242 ? -3.034 11.677 13.218 1.00 96.50 242 LYS A C 1
ATOM 1913 O O . LYS A 1 242 ? -4.246 11.722 13.402 1.00 96.50 242 LYS A O 1
ATOM 1918 N N . HIS A 1 243 ? -2.455 10.615 12.657 1.00 97.56 243 HIS A N 1
ATOM 1919 C CA . HIS A 1 243 ? -3.244 9.452 12.256 1.00 97.56 243 HIS A CA 1
ATOM 1920 C C . HIS A 1 243 ? -3.785 8.655 13.453 1.00 97.56 243 HIS A C 1
ATOM 1922 O O . HIS A 1 243 ? -4.881 8.103 13.353 1.00 97.56 243 HIS A O 1
ATOM 1928 N N . ILE A 1 244 ? -3.067 8.615 14.580 1.00 97.44 244 ILE A N 1
ATOM 1929 C CA . ILE A 1 244 ? -3.569 8.032 15.835 1.00 97.44 244 ILE A CA 1
ATOM 1930 C C . ILE A 1 244 ? -4.743 8.855 16.378 1.00 97.44 244 ILE A C 1
ATOM 1932 O O . ILE A 1 244 ? -5.750 8.284 16.792 1.00 97.44 244 ILE A O 1
ATOM 1936 N N . GLU A 1 245 ? -4.633 10.182 16.359 1.00 96.94 245 GLU A N 1
ATOM 1937 C CA . GLU A 1 245 ? -5.694 11.092 16.796 1.00 96.94 245 GLU A CA 1
ATOM 1938 C C . GLU A 1 245 ? -6.956 10.920 15.952 1.00 96.94 245 GLU A C 1
ATOM 1940 O O . GLU A 1 245 ? -8.035 10.776 16.517 1.00 96.94 245 GLU A O 1
ATOM 1945 N N . ILE A 1 246 ? -6.832 10.838 14.621 1.00 96.62 246 ILE A N 1
ATOM 1946 C CA . ILE A 1 246 ? -7.966 10.548 13.727 1.00 96.62 246 ILE A CA 1
ATOM 1947 C C . ILE A 1 246 ? -8.609 9.204 14.091 1.00 96.62 246 ILE A C 1
ATOM 1949 O O . ILE A 1 246 ? -9.829 9.118 14.235 1.00 96.62 246 ILE A O 1
ATOM 1953 N N . PHE A 1 247 ? -7.795 8.160 14.268 1.00 96.00 247 PHE A N 1
ATOM 1954 C CA . PHE A 1 247 ? -8.280 6.808 14.541 1.00 96.00 247 PHE A CA 1
ATOM 1955 C C . PHE A 1 247 ? -9.105 6.723 15.836 1.00 96.00 247 PHE A C 1
ATOM 1957 O O . PHE A 1 247 ? -10.121 6.019 15.878 1.00 96.00 247 PHE A O 1
ATOM 1964 N N . GLU A 1 248 ? -8.674 7.428 16.886 1.00 95.88 248 GLU A N 1
ATOM 1965 C CA . GLU A 1 248 ? -9.353 7.477 18.188 1.00 95.88 248 GLU A CA 1
ATOM 1966 C C . GLU A 1 248 ? -10.515 8.466 18.212 1.00 95.88 248 GLU A C 1
ATOM 1968 O O . GLU A 1 248 ? -11.546 8.168 18.808 1.00 95.88 248 GLU A O 1
ATOM 1973 N N . PHE A 1 249 ? -10.390 9.615 17.545 1.00 96.75 249 PHE A N 1
ATOM 1974 C CA . PHE A 1 249 ? -11.485 10.573 17.435 1.00 96.75 249 PHE A CA 1
ATOM 1975 C C . PHE A 1 249 ? -12.709 9.908 16.803 1.00 96.75 249 PHE A C 1
ATOM 1977 O O . PHE A 1 249 ? -13.786 9.929 17.394 1.00 96.75 249 PHE A O 1
ATOM 1984 N N . VAL A 1 250 ? -12.525 9.220 15.668 1.00 95.56 250 VAL A N 1
ATOM 1985 C CA . VAL A 1 250 ? -13.626 8.492 15.019 1.00 95.56 250 VAL A CA 1
ATOM 1986 C C . VAL A 1 250 ? -14.184 7.408 15.941 1.00 95.56 250 VAL A C 1
ATOM 1988 O O . VAL A 1 250 ? -15.391 7.238 16.003 1.00 95.56 250 VAL A O 1
ATOM 1991 N N . ARG A 1 251 ? -13.344 6.709 16.719 1.00 95.75 251 ARG A N 1
ATOM 1992 C CA . ARG A 1 251 ? -13.818 5.692 17.675 1.00 95.75 251 ARG A CA 1
ATOM 1993 C C . ARG A 1 251 ? -14.759 6.284 18.724 1.00 95.75 251 ARG A C 1
ATOM 1995 O O . ARG A 1 251 ? -15.758 5.660 19.064 1.00 95.75 251 ARG A O 1
ATOM 2002 N N . ILE A 1 252 ? -14.405 7.446 19.268 1.00 96.06 252 ILE A N 1
ATOM 2003 C CA . ILE A 1 252 ? -15.204 8.130 20.289 1.00 96.06 252 ILE A CA 1
ATOM 2004 C C . ILE A 1 252 ? -16.530 8.606 19.687 1.00 96.06 252 ILE A C 1
ATOM 2006 O O . ILE A 1 252 ? -17.570 8.481 20.330 1.00 96.06 252 ILE A O 1
ATOM 2010 N N . GLU A 1 253 ? -16.511 9.124 18.457 1.00 96.31 253 GLU A N 1
ATOM 2011 C CA . GLU A 1 253 ? -17.738 9.501 17.750 1.00 96.31 253 GLU A CA 1
ATOM 2012 C C . GLU A 1 253 ? -18.617 8.278 17.443 1.00 96.31 253 GLU A C 1
ATOM 2014 O O . GLU A 1 253 ? -19.819 8.332 17.693 1.00 96.31 253 GLU A O 1
ATOM 2019 N N . ASP A 1 254 ? -18.025 7.152 17.028 1.00 96.00 254 ASP A N 1
ATOM 2020 C CA . ASP A 1 254 ? -18.732 5.880 16.816 1.00 96.00 254 ASP A CA 1
ATOM 2021 C C . ASP A 1 254 ? -19.451 5.410 18.093 1.00 96.00 254 ASP A C 1
ATOM 2023 O O . ASP A 1 254 ? -20.599 4.973 18.046 1.00 96.00 254 ASP A O 1
ATOM 2027 N N . GLU A 1 255 ? -18.796 5.515 19.253 1.00 94.56 255 GLU A N 1
ATOM 2028 C CA . GLU A 1 255 ? -19.364 5.122 20.549 1.00 94.56 255 GLU A CA 1
ATOM 2029 C C . GLU A 1 255 ? -20.547 6.013 20.958 1.00 94.56 255 GLU A C 1
ATOM 2031 O O . GLU A 1 255 ? -21.564 5.520 21.464 1.00 94.56 255 GLU A O 1
ATOM 2036 N N . LYS A 1 256 ? -20.452 7.323 20.699 1.00 95.06 256 LYS A N 1
ATOM 2037 C CA . LYS A 1 256 ? -21.556 8.267 20.926 1.00 95.06 256 LYS A CA 1
ATOM 2038 C C . LYS A 1 256 ? -22.729 7.986 19.995 1.00 95.06 256 LYS A C 1
ATOM 2040 O O . LYS A 1 256 ? -23.865 7.946 20.465 1.00 95.06 256 LYS A O 1
ATOM 2045 N N . GLU A 1 257 ? -22.461 7.784 18.705 1.00 94.31 257 GLU A N 1
ATOM 2046 C CA . GLU A 1 257 ? -23.482 7.478 17.701 1.00 94.31 257 GLU A CA 1
ATOM 2047 C C . GLU A 1 257 ? -24.208 6.172 18.054 1.00 94.31 257 GLU A C 1
ATOM 2049 O O . GLU A 1 257 ? -25.437 6.141 18.103 1.00 94.31 257 GLU A O 1
ATOM 2054 N N . PHE A 1 258 ? -23.459 5.127 18.418 1.00 93.56 258 PHE A N 1
ATOM 2055 C CA . PHE A 1 258 ? -24.015 3.844 18.846 1.00 93.56 258 PHE A CA 1
ATOM 2056 C C . PHE A 1 258 ? -24.904 3.977 20.089 1.00 93.56 258 PHE A C 1
ATOM 2058 O O . PHE A 1 258 ? -26.028 3.477 20.122 1.00 93.56 258 PHE A O 1
ATOM 2065 N N . THR A 1 259 ? -24.430 4.698 21.109 1.00 93.00 259 THR A N 1
ATOM 2066 C CA . THR A 1 259 ? -25.198 4.927 22.343 1.00 93.00 259 THR A CA 1
ATOM 2067 C C . THR A 1 259 ? -26.484 5.709 22.065 1.00 93.00 259 THR A C 1
ATOM 2069 O O . THR A 1 259 ? -27.537 5.390 22.617 1.00 93.00 259 THR A O 1
ATOM 2072 N N . ALA A 1 260 ? -26.426 6.711 21.184 1.00 91.75 260 ALA A N 1
ATOM 2073 C CA . ALA A 1 260 ? -27.601 7.470 20.773 1.00 91.75 260 ALA A CA 1
ATOM 2074 C C . ALA A 1 260 ? -28.636 6.581 20.062 1.00 91.75 260 ALA A C 1
ATOM 2076 O O . ALA A 1 260 ? -29.824 6.695 20.357 1.00 91.75 260 ALA A O 1
ATOM 2077 N N . GLN A 1 261 ? -28.200 5.663 19.191 1.00 90.06 261 GLN A N 1
ATOM 2078 C CA . GLN A 1 261 ? -29.090 4.707 18.523 1.00 90.06 261 GLN A CA 1
ATOM 2079 C C . GLN A 1 261 ? -29.776 3.758 19.518 1.00 90.06 261 GLN A C 1
ATOM 2081 O O . GLN A 1 261 ? -30.972 3.509 19.386 1.00 90.06 261 GLN A O 1
ATOM 2086 N N . LEU A 1 262 ? -29.071 3.279 20.550 1.00 86.44 262 LEU A N 1
ATOM 2087 C CA . LEU A 1 262 ? -29.665 2.417 21.582 1.00 86.44 262 LEU A CA 1
ATOM 2088 C C . LEU A 1 262 ? -30.741 3.136 22.406 1.00 86.44 262 LEU A C 1
ATOM 2090 O O . LEU A 1 262 ? -31.799 2.564 22.650 1.00 86.44 262 LEU A O 1
ATOM 2094 N N . ASN A 1 263 ? -30.499 4.396 22.778 1.00 78.88 263 ASN A N 1
ATOM 2095 C CA . ASN A 1 263 ? -31.446 5.195 23.563 1.00 78.88 263 ASN A CA 1
ATOM 2096 C C . ASN A 1 263 ? -32.721 5.576 22.790 1.00 78.88 263 ASN A C 1
ATOM 2098 O O . ASN A 1 263 ? -33.707 5.973 23.400 1.00 78.88 263 ASN A O 1
ATOM 2102 N N . ILE A 1 264 ? -32.709 5.499 21.455 1.00 69.94 264 ILE A N 1
ATOM 2103 C CA . ILE A 1 264 ? -33.903 5.708 20.618 1.00 69.94 264 ILE A CA 1
ATOM 2104 C C . ILE A 1 264 ? -34.775 4.439 20.574 1.00 69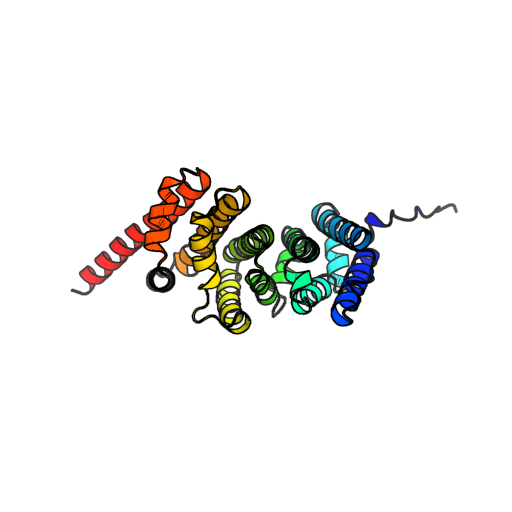.94 264 ILE A C 1
ATOM 2106 O O . ILE A 1 264 ? -35.978 4.525 20.335 1.00 69.94 264 ILE A O 1
ATOM 2110 N N . VAL A 1 265 ? -34.176 3.263 20.783 1.00 59.88 265 VAL A N 1
ATOM 2111 C CA . VAL A 1 265 ? -34.846 1.954 20.680 1.00 59.88 265 VAL A CA 1
ATOM 2112 C C . VAL A 1 265 ? -35.370 1.459 22.042 1.00 59.88 265 VAL A C 1
ATOM 2114 O O . VAL A 1 265 ? -36.191 0.542 22.077 1.00 59.88 265 VAL A O 1
ATOM 2117 N N . SER A 1 266 ? -34.922 2.065 23.149 1.00 52.69 266 SER A N 1
ATOM 2118 C CA . SER A 1 266 ? -35.381 1.818 24.529 1.00 52.69 266 SER A CA 1
ATOM 2119 C C . SER A 1 266 ? -36.555 2.704 24.937 1.00 52.69 266 SER A C 1
ATOM 2121 O O . SER A 1 266 ? -37.499 2.171 25.558 1.00 52.69 266 SER A O 1
#

InterPro domains:
  IPR010472 Formin, FH3 domain [PF06367] (148-262)
  IPR010472 Formin, FH3 domain [SM01139] (146-266)
  IPR010473 Formin, GTPase-binding domain [PF06371] (30-143)
  IPR010473 Formin, GTPase-binding domain [SM01140] (7-143)
  IPR011989 Armadillo-like helical [G3DSA:1.25.10.10] (8-264)
  IPR014768 Rho GTPase-binding/formin homology 3 (GBD/FH3) domain [PS51232] (1-266)
  IPR016024 Armadillo-type fold [SSF48371] (4-261)
  IPR051425 Formin Homology [PTHR45725] (38-258)

Radius of gyration: 21.05 Å; chains: 1; bounding box: 58×38×74 Å